Protein AF-S3X0M6-F1 (afdb_monomer_lite)

Structure (mmCIF, N/CA/C/O backbone):
data_AF-S3X0M6-F1
#
_entry.id   AF-S3X0M6-F1
#
loop_
_atom_site.group_PDB
_atom_site.id
_atom_site.type_symbol
_atom_site.label_atom_id
_atom_site.label_alt_id
_atom_site.label_comp_id
_atom_site.label_asym_id
_atom_site.label_entity_id
_atom_site.label_seq_id
_atom_site.pdbx_PDB_ins_code
_atom_site.Cartn_x
_atom_site.Cartn_y
_atom_site.Cartn_z
_atom_site.occupancy
_atom_site.B_iso_or_equiv
_atom_site.auth_seq_id
_atom_site.auth_comp_id
_atom_site.auth_asym_id
_atom_site.auth_atom_id
_atom_site.pdbx_PDB_model_num
ATOM 1 N N . MET A 1 1 ? 36.475 5.633 -2.516 1.00 49.81 1 MET A N 1
ATOM 2 C CA . MET A 1 1 ? 37.521 5.138 -3.438 1.00 49.81 1 MET A CA 1
ATOM 3 C C . MET A 1 1 ? 37.397 5.646 -4.881 1.00 49.81 1 MET A C 1
ATOM 5 O O . MET A 1 1 ? 38.219 5.239 -5.683 1.00 49.81 1 MET A O 1
ATOM 9 N N . GLY A 1 2 ? 36.485 6.567 -5.237 1.00 59.19 2 GLY A N 1
ATOM 10 C CA . GLY A 1 2 ? 36.530 7.303 -6.524 1.00 59.19 2 GLY A CA 1
ATOM 11 C C . GLY A 1 2 ? 36.402 6.476 -7.817 1.00 59.19 2 GLY A C 1
ATOM 12 O O . GLY A 1 2 ? 36.331 7.044 -8.898 1.00 59.19 2 GLY A O 1
ATOM 13 N N . THR A 1 3 ? 36.365 5.152 -7.717 1.00 59.56 3 THR A N 1
ATOM 14 C CA . THR A 1 3 ? 36.230 4.195 -8.812 1.00 59.56 3 THR A CA 1
ATOM 15 C C . THR A 1 3 ? 34.751 3.944 -9.061 1.00 59.56 3 THR A C 1
ATOM 17 O O . THR A 1 3 ? 34.016 3.669 -8.114 1.00 59.56 3 THR A O 1
ATOM 20 N N . ASP A 1 4 ? 34.312 4.067 -10.319 1.00 60.03 4 ASP A N 1
ATOM 21 C CA . ASP A 1 4 ? 32.935 3.754 -10.712 1.00 60.03 4 ASP A CA 1
ATOM 22 C C . ASP A 1 4 ? 32.689 2.252 -10.488 1.00 60.03 4 ASP A C 1
ATOM 24 O O . ASP A 1 4 ? 33.302 1.429 -11.181 1.00 60.03 4 ASP A O 1
ATOM 28 N N . PRO A 1 5 ? 31.820 1.872 -9.533 1.00 59.81 5 PRO A N 1
ATOM 29 C CA . PRO A 1 5 ? 31.565 0.474 -9.205 1.00 59.81 5 PRO A CA 1
ATOM 30 C C . PRO A 1 5 ? 31.125 -0.335 -10.428 1.00 59.81 5 PRO A C 1
ATOM 32 O O . PRO A 1 5 ? 31.474 -1.503 -10.554 1.00 59.81 5 PRO A O 1
ATOM 35 N N . ARG A 1 6 ? 30.449 0.286 -11.398 1.00 58.12 6 ARG A N 1
ATOM 36 C CA . ARG A 1 6 ? 29.931 -0.396 -12.595 1.00 58.12 6 ARG A CA 1
ATOM 37 C C . ARG A 1 6 ? 31.018 -0.936 -13.525 1.00 58.12 6 ARG A C 1
ATOM 39 O O . ARG A 1 6 ? 30.718 -1.716 -14.420 1.00 58.12 6 ARG A O 1
ATOM 46 N N . ARG A 1 7 ? 32.266 -0.500 -13.347 1.00 64.44 7 ARG A N 1
ATOM 47 C CA . ARG A 1 7 ? 33.428 -0.924 -14.144 1.00 64.44 7 ARG A CA 1
ATOM 48 C C . ARG A 1 7 ? 34.461 -1.677 -13.309 1.00 64.44 7 ARG A C 1
ATOM 50 O O . ARG A 1 7 ? 35.570 -1.920 -13.779 1.00 64.44 7 ARG A O 1
ATOM 57 N N . ALA A 1 8 ? 34.131 -1.999 -12.061 1.00 65.00 8 ALA A N 1
ATOM 58 C CA . ALA A 1 8 ? 35.085 -2.570 -11.132 1.00 65.00 8 ALA A CA 1
ATOM 59 C C . ALA A 1 8 ? 35.235 -4.095 -11.329 1.00 65.00 8 ALA A C 1
ATOM 61 O O . ALA A 1 8 ? 34.234 -4.791 -11.521 1.00 65.00 8 ALA A O 1
ATOM 62 N N . PRO A 1 9 ? 36.470 -4.631 -11.273 1.00 68.56 9 PRO A N 1
ATOM 63 C CA . PRO A 1 9 ? 36.745 -6.055 -11.480 1.00 68.56 9 PRO A CA 1
ATOM 64 C C . PRO A 1 9 ? 36.211 -6.925 -10.329 1.00 68.56 9 PRO A C 1
ATOM 66 O O . PRO A 1 9 ? 36.020 -6.447 -9.216 1.00 68.56 9 PRO A O 1
ATOM 69 N N . ALA A 1 10 ? 36.032 -8.232 -10.555 1.00 65.50 10 ALA A N 1
ATOM 70 C CA . ALA A 1 10 ? 35.491 -9.167 -9.555 1.00 65.50 10 ALA A CA 1
ATOM 71 C C . ALA A 1 10 ? 36.219 -9.125 -8.192 1.00 65.50 10 ALA A C 1
ATOM 73 O O . ALA A 1 10 ? 35.576 -9.216 -7.150 1.00 65.50 10 ALA A O 1
ATOM 74 N N . SER A 1 11 ? 37.537 -8.897 -8.187 1.00 67.94 11 SER A N 1
ATOM 75 C CA . SER A 1 11 ? 38.354 -8.752 -6.971 1.00 67.94 11 SER A CA 1
ATOM 76 C C . SER A 1 11 ? 37.986 -7.532 -6.115 1.00 67.94 11 SER A C 1
ATOM 78 O O . SER A 1 11 ? 38.097 -7.577 -4.888 1.00 67.94 11 SER A O 1
ATOM 80 N N . PHE A 1 12 ? 37.507 -6.447 -6.733 1.00 69.31 12 PHE A N 1
ATOM 81 C CA . PHE A 1 12 ? 36.948 -5.298 -6.018 1.00 69.31 12 PHE A CA 1
ATOM 82 C C . PHE A 1 12 ? 35.679 -5.709 -5.268 1.00 69.31 12 PHE A C 1
ATOM 84 O O . PHE A 1 12 ? 35.518 -5.382 -4.093 1.00 69.31 12 PHE A O 1
ATOM 91 N N . TRP A 1 13 ? 34.821 -6.500 -5.912 1.00 64.75 13 TRP A N 1
ATOM 92 C CA . TRP A 1 13 ? 33.560 -6.961 -5.340 1.00 64.75 13 TRP A CA 1
ATOM 93 C C . TRP A 1 13 ? 33.737 -7.956 -4.197 1.00 64.75 13 TRP A C 1
ATOM 95 O O . TRP A 1 13 ? 33.033 -7.850 -3.193 1.00 64.75 13 TRP A O 1
ATOM 105 N N . THR A 1 14 ? 34.730 -8.845 -4.274 1.00 64.81 14 THR A N 1
ATOM 106 C CA . THR A 1 14 ? 35.093 -9.735 -3.157 1.00 64.81 14 THR A CA 1
ATOM 107 C C . THR A 1 14 ? 35.527 -8.934 -1.929 1.00 64.81 14 THR A C 1
ATOM 109 O O . THR A 1 14 ? 35.161 -9.262 -0.801 1.00 64.81 14 THR A O 1
ATOM 112 N N . ARG A 1 15 ? 36.260 -7.832 -2.144 1.00 62.12 15 ARG A N 1
ATOM 113 C CA . ARG A 1 15 ? 36.693 -6.933 -1.071 1.00 62.12 15 ARG A CA 1
ATOM 114 C C . ARG A 1 15 ? 35.521 -6.171 -0.459 1.00 62.12 15 ARG A C 1
ATOM 116 O O . ARG A 1 15 ? 35.485 -6.029 0.754 1.00 62.12 15 ARG A O 1
ATOM 123 N N . ILE A 1 16 ? 34.552 -5.724 -1.259 1.00 62.50 16 ILE A N 1
ATOM 124 C CA . ILE A 1 16 ? 33.348 -5.050 -0.746 1.00 62.50 16 ILE A CA 1
ATOM 125 C C . ILE A 1 16 ? 32.426 -6.006 0.007 1.00 62.50 16 ILE A C 1
ATOM 127 O O . ILE A 1 16 ? 31.937 -5.623 1.063 1.00 62.50 16 ILE A O 1
ATOM 131 N N . GLY A 1 17 ? 32.247 -7.247 -0.452 1.00 60.69 17 GLY A N 1
ATOM 132 C CA . GLY A 1 17 ? 31.502 -8.264 0.302 1.00 60.69 17 GLY A CA 1
ATOM 133 C C . GLY A 1 17 ? 32.110 -8.537 1.686 1.00 60.69 17 GLY A C 1
ATOM 134 O O . GLY A 1 17 ? 31.383 -8.635 2.670 1.00 60.69 17 GLY A O 1
ATOM 135 N N . LEU A 1 18 ? 33.446 -8.560 1.779 1.00 54.09 18 LEU A N 1
ATOM 136 C CA . LEU A 1 18 ? 34.181 -8.648 3.049 1.00 54.09 18 LEU A CA 1
ATOM 137 C C . LEU A 1 18 ? 34.083 -7.361 3.892 1.00 54.09 18 LEU A C 1
ATOM 139 O O . LEU A 1 18 ? 33.994 -7.418 5.114 1.00 54.09 18 LEU A O 1
ATOM 143 N N . VAL A 1 19 ? 34.074 -6.189 3.256 1.00 54.19 19 VAL A N 1
ATOM 144 C CA . VAL A 1 19 ? 34.030 -4.877 3.925 1.00 54.19 19 VAL A CA 1
ATOM 145 C C . VAL A 1 19 ? 32.614 -4.491 4.381 1.00 54.19 19 VAL A C 1
ATOM 147 O O . VAL A 1 19 ? 32.469 -3.815 5.393 1.00 54.19 19 VAL A O 1
ATOM 150 N N . GLN A 1 20 ? 31.554 -4.990 3.740 1.00 56.50 20 GLN A N 1
ATOM 151 C CA . GLN A 1 20 ? 30.177 -4.841 4.230 1.00 56.50 20 GLN A CA 1
ATOM 152 C C . GLN A 1 20 ? 29.969 -5.487 5.613 1.00 56.50 20 GLN A C 1
ATOM 154 O O . GLN A 1 20 ? 29.044 -5.108 6.330 1.00 56.50 20 GLN A O 1
ATOM 159 N N . GLN A 1 21 ? 30.832 -6.434 6.001 1.00 51.47 21 GLN A N 1
ATOM 160 C CA . GLN A 1 21 ? 30.864 -7.016 7.346 1.00 51.47 21 GLN A CA 1
ATOM 161 C C . GLN A 1 21 ? 31.731 -6.215 8.336 1.00 51.47 21 GLN A C 1
ATOM 163 O O . GLN A 1 21 ? 31.526 -6.339 9.540 1.00 51.47 21 GLN A O 1
ATOM 168 N N . ASN A 1 22 ? 32.641 -5.352 7.865 1.00 49.09 22 ASN A N 1
ATOM 169 C CA . ASN A 1 22 ? 33.518 -4.516 8.694 1.00 49.09 22 ASN A CA 1
ATOM 170 C C . ASN A 1 22 ? 33.293 -3.018 8.384 1.00 49.09 22 ASN A C 1
ATOM 172 O O . ASN A 1 22 ? 33.942 -2.413 7.529 1.00 49.09 22 ASN A O 1
ATOM 176 N N . TRP A 1 23 ? 32.313 -2.422 9.071 1.00 54.84 23 TRP A N 1
ATOM 177 C CA . TRP A 1 23 ? 31.717 -1.107 8.778 1.00 54.84 23 TRP A CA 1
ATOM 178 C C . TRP A 1 23 ? 32.615 0.122 9.020 1.00 54.84 23 TRP A C 1
ATOM 180 O O . TRP A 1 23 ? 32.205 1.241 8.706 1.00 54.84 23 TRP A O 1
ATOM 190 N N . THR A 1 24 ? 33.810 -0.045 9.583 1.00 59.38 24 THR A N 1
ATOM 191 C CA . THR A 1 24 ? 34.587 1.072 10.149 1.00 59.38 24 THR A CA 1
ATOM 192 C C . THR A 1 24 ? 35.548 1.756 9.170 1.00 59.38 24 THR A C 1
ATOM 194 O O . THR A 1 24 ? 35.859 2.930 9.360 1.00 59.38 24 THR A O 1
ATOM 197 N N . ASP A 1 25 ? 35.959 1.092 8.084 1.00 55.31 25 ASP A N 1
ATOM 198 C CA . ASP A 1 25 ? 37.208 1.478 7.395 1.00 55.31 25 ASP A CA 1
ATOM 199 C C . ASP A 1 25 ? 37.030 2.114 6.000 1.00 55.31 25 ASP A C 1
ATOM 201 O O . ASP A 1 25 ? 37.992 2.246 5.240 1.00 55.31 25 ASP A O 1
ATOM 205 N N . HIS A 1 26 ? 35.813 2.504 5.605 1.00 55.41 26 HIS A N 1
ATOM 206 C CA . HIS A 1 26 ? 35.549 2.997 4.247 1.00 55.41 26 HIS A CA 1
ATOM 207 C C . HIS A 1 26 ? 34.503 4.124 4.187 1.00 55.41 26 HIS A C 1
ATOM 209 O O . HIS A 1 26 ? 33.597 4.189 5.020 1.00 55.41 26 HIS A O 1
ATOM 215 N N . PRO A 1 27 ? 34.592 5.029 3.186 1.00 67.88 27 PRO A N 1
ATOM 216 C CA . PRO A 1 27 ? 33.586 6.065 2.975 1.00 67.88 27 PRO A CA 1
ATOM 217 C C . PRO A 1 27 ? 32.203 5.447 2.759 1.00 67.88 27 PRO A C 1
ATOM 219 O O . PRO A 1 27 ? 32.039 4.589 1.887 1.00 67.88 27 PRO A O 1
ATOM 222 N N . LYS A 1 28 ? 31.209 5.914 3.524 1.00 71.19 28 LYS A N 1
ATOM 223 C CA . LYS A 1 28 ? 29.822 5.454 3.403 1.00 71.19 28 LYS A CA 1
ATOM 224 C C . LYS A 1 28 ? 29.284 5.760 2.008 1.00 71.19 28 LYS A C 1
ATOM 226 O O . LYS A 1 28 ? 29.441 6.869 1.495 1.00 71.19 28 LYS A O 1
ATOM 231 N N . TRP A 1 29 ? 28.651 4.766 1.404 1.00 73.94 29 TRP A N 1
ATOM 232 C CA . TRP A 1 29 ? 28.015 4.898 0.101 1.00 73.94 29 TRP A CA 1
ATOM 233 C C . TRP A 1 29 ? 26.787 5.798 0.168 1.00 73.94 29 TRP A C 1
ATOM 235 O O . TRP A 1 29 ? 26.073 5.817 1.174 1.00 73.94 29 TRP A O 1
ATOM 245 N N . ARG A 1 30 ? 26.503 6.520 -0.921 1.00 84.44 30 ARG A N 1
ATOM 246 C CA . ARG A 1 30 ? 25.184 7.139 -1.083 1.00 84.44 30 ARG A CA 1
ATOM 247 C C . ARG A 1 30 ? 24.176 6.046 -1.429 1.00 84.44 30 ARG A C 1
ATOM 249 O O . ARG A 1 30 ? 24.520 5.054 -2.067 1.00 84.44 30 ARG A O 1
ATOM 256 N N . VAL A 1 31 ? 22.904 6.276 -1.102 1.00 86.38 31 VAL A N 1
ATOM 257 C CA . VAL A 1 31 ? 21.802 5.363 -1.463 1.00 86.38 31 VAL A CA 1
ATOM 258 C C . VAL A 1 31 ? 21.784 5.085 -2.971 1.00 86.38 31 VAL A C 1
ATOM 260 O O . VAL A 1 31 ? 21.642 3.939 -3.381 1.00 86.38 31 VAL A O 1
ATOM 263 N N . LYS A 1 32 ? 22.024 6.109 -3.804 1.00 86.06 32 LYS A N 1
ATOM 264 C CA . LYS A 1 32 ? 22.111 5.964 -5.266 1.00 86.06 32 LYS A CA 1
ATOM 265 C C . LYS A 1 32 ? 23.225 5.002 -5.704 1.00 86.06 32 LYS A C 1
ATOM 267 O O . LYS A 1 32 ? 23.021 4.221 -6.629 1.00 86.06 32 LYS A O 1
ATOM 272 N N . ASP A 1 33 ? 24.378 5.042 -5.035 1.00 83.31 33 ASP A N 1
ATOM 273 C CA . ASP A 1 33 ? 25.526 4.186 -5.357 1.00 83.31 33 ASP A CA 1
ATOM 274 C C . ASP A 1 33 ? 25.229 2.729 -4.983 1.00 83.31 33 ASP A C 1
ATOM 276 O O . ASP A 1 33 ? 25.468 1.817 -5.773 1.00 83.31 33 ASP A O 1
ATOM 280 N N . GLN A 1 34 ? 24.616 2.521 -3.813 1.00 83.94 34 GLN A N 1
ATOM 281 C CA . GLN A 1 34 ? 24.188 1.201 -3.355 1.00 83.94 34 GLN A CA 1
ATOM 282 C C . GLN A 1 34 ? 23.112 0.595 -4.263 1.00 83.94 34 GLN A C 1
ATOM 284 O O . GLN A 1 34 ? 23.216 -0.571 -4.636 1.00 83.94 34 GLN A O 1
ATOM 289 N N . LEU A 1 35 ? 22.105 1.376 -4.659 1.00 87.94 35 LEU A N 1
ATOM 290 C CA . LEU A 1 35 ? 21.074 0.924 -5.597 1.00 87.94 35 LEU A CA 1
ATOM 291 C C . LEU A 1 35 ? 21.665 0.621 -6.978 1.00 87.94 35 LEU A C 1
ATOM 293 O O . LEU A 1 35 ? 21.299 -0.375 -7.595 1.00 87.94 35 LEU A O 1
ATOM 297 N N . GLY A 1 36 ? 22.622 1.429 -7.443 1.00 86.38 36 GLY A N 1
ATOM 298 C CA . GLY A 1 36 ? 23.344 1.168 -8.687 1.00 86.38 36 GLY A CA 1
ATOM 299 C C . GLY A 1 36 ? 24.111 -0.154 -8.658 1.00 86.38 36 GLY A C 1
ATOM 300 O O . GLY A 1 36 ? 24.125 -0.877 -9.654 1.00 86.38 36 GLY A O 1
ATOM 301 N N . TRP A 1 37 ? 24.701 -0.496 -7.512 1.00 83.44 37 TRP A N 1
ATOM 302 C CA . TRP A 1 37 ? 25.335 -1.794 -7.309 1.00 83.44 37 TRP A CA 1
ATOM 303 C C . TRP A 1 37 ? 24.327 -2.950 -7.289 1.00 83.44 37 TRP A C 1
ATOM 305 O O . TRP A 1 37 ? 24.518 -3.919 -8.021 1.00 83.44 37 TRP A O 1
ATOM 315 N N . ILE A 1 38 ? 23.236 -2.841 -6.521 1.00 84.62 38 ILE A N 1
ATOM 316 C CA . ILE A 1 38 ? 22.181 -3.872 -6.479 1.00 84.62 38 ILE A CA 1
ATOM 317 C C . ILE A 1 38 ? 21.653 -4.140 -7.892 1.00 84.62 38 ILE A C 1
ATOM 319 O O . ILE A 1 38 ? 21.592 -5.292 -8.322 1.00 84.62 38 ILE A O 1
ATOM 323 N N . ARG A 1 39 ? 21.381 -3.074 -8.652 1.00 86.56 39 ARG A N 1
ATOM 324 C CA . ARG A 1 39 ? 20.970 -3.169 -10.053 1.00 86.56 39 ARG A CA 1
ATOM 325 C C . ARG A 1 39 ? 22.003 -3.906 -10.907 1.00 86.56 39 ARG A C 1
ATOM 327 O O . ARG A 1 39 ? 21.624 -4.738 -11.719 1.00 86.56 39 ARG A O 1
ATOM 334 N N . SER A 1 40 ? 23.299 -3.634 -10.729 1.00 80.75 40 SER A N 1
ATOM 335 C CA . SER A 1 40 ? 24.355 -4.325 -11.487 1.00 80.75 40 SER A CA 1
ATOM 336 C C . SER A 1 40 ? 24.409 -5.831 -11.220 1.00 80.75 40 SER A C 1
ATOM 338 O O . SER A 1 40 ? 24.717 -6.588 -12.132 1.00 80.75 40 SER A O 1
ATOM 340 N N . ILE A 1 41 ? 24.055 -6.272 -10.008 1.00 82.06 41 ILE A N 1
ATOM 341 C CA . ILE A 1 41 ? 23.919 -7.698 -9.684 1.00 82.06 41 ILE A CA 1
ATOM 342 C C . ILE A 1 41 ? 22.687 -8.277 -10.372 1.00 82.06 41 ILE A C 1
ATOM 344 O O . ILE A 1 41 ? 22.777 -9.322 -11.003 1.00 82.06 41 ILE A O 1
ATOM 348 N N . GLN A 1 42 ? 21.543 -7.601 -10.286 1.00 83.50 42 GLN A N 1
ATOM 349 C CA . GLN A 1 42 ? 20.299 -8.077 -10.897 1.00 83.50 42 GLN A CA 1
ATOM 350 C C . GLN A 1 42 ? 20.412 -8.191 -12.421 1.00 83.50 42 GLN A C 1
ATOM 352 O O . GLN A 1 42 ? 19.919 -9.158 -12.988 1.00 83.50 42 GLN A O 1
ATOM 357 N N . LEU A 1 43 ? 21.146 -7.276 -13.059 1.00 84.88 43 LEU A N 1
ATOM 358 C CA . LEU A 1 43 ? 21.430 -7.317 -14.496 1.00 84.88 43 LEU A CA 1
ATOM 359 C C . LEU A 1 43 ? 22.229 -8.545 -14.949 1.00 84.88 43 LEU A C 1
ATOM 361 O O . LEU A 1 43 ? 22.266 -8.842 -16.134 1.00 84.88 43 LEU A O 1
ATOM 365 N N . THR A 1 44 ? 22.883 -9.265 -14.032 1.00 83.62 44 THR A N 1
ATOM 366 C CA . THR A 1 44 ? 23.507 -10.555 -14.377 1.00 83.62 44 THR A CA 1
ATOM 367 C C . THR A 1 44 ? 22.493 -11.689 -14.521 1.00 83.62 44 THR A C 1
ATOM 369 O O . THR A 1 44 ? 22.829 -12.726 -15.087 1.00 83.62 44 THR A O 1
ATOM 372 N N . ALA A 1 45 ? 21.278 -11.504 -13.999 1.00 86.00 45 ALA A N 1
ATOM 373 C CA . ALA A 1 45 ? 20.218 -12.504 -13.979 1.00 86.00 45 ALA A CA 1
ATOM 374 C C . ALA A 1 45 ? 19.052 -12.166 -14.923 1.00 86.00 45 ALA A C 1
ATOM 376 O O . ALA A 1 45 ? 18.424 -13.087 -15.439 1.00 86.00 45 ALA A O 1
ATOM 377 N N . ASP A 1 46 ? 18.758 -10.881 -15.138 1.00 82.06 46 ASP A N 1
ATOM 378 C CA . ASP A 1 46 ? 17.653 -10.405 -15.977 1.00 82.06 46 ASP A CA 1
ATOM 379 C C . ASP A 1 46 ? 18.053 -9.107 -16.695 1.00 82.06 46 ASP A C 1
ATOM 381 O O . ASP A 1 46 ? 18.696 -8.242 -16.105 1.00 82.06 46 ASP A O 1
ATOM 385 N N . ASP A 1 47 ? 17.650 -8.945 -17.952 1.00 82.06 47 ASP A N 1
ATOM 386 C CA . ASP A 1 47 ? 17.889 -7.720 -18.720 1.00 82.06 47 ASP A CA 1
ATOM 387 C C . ASP A 1 47 ? 16.869 -6.616 -18.379 1.00 82.06 47 ASP A C 1
ATOM 389 O O . ASP A 1 47 ? 17.133 -5.426 -18.588 1.00 82.06 47 ASP A O 1
ATOM 393 N N . ASN A 1 48 ? 15.710 -6.979 -17.818 1.00 83.81 48 ASN A N 1
ATOM 394 C CA . ASN A 1 48 ? 14.623 -6.061 -17.489 1.00 83.81 48 ASN A CA 1
ATOM 395 C C . ASN A 1 48 ? 14.633 -5.668 -16.002 1.00 83.81 48 ASN A C 1
ATOM 397 O O . ASN A 1 48 ? 13.780 -6.074 -15.212 1.00 83.81 48 ASN A O 1
ATOM 401 N N . VAL A 1 49 ? 15.626 -4.864 -15.613 1.00 86.31 49 VAL A N 1
ATOM 402 C CA . VAL A 1 49 ? 15.807 -4.406 -14.224 1.00 86.31 49 VAL A CA 1
ATOM 403 C C . VAL A 1 49 ? 15.557 -2.909 -14.096 1.00 86.31 49 VAL A C 1
ATOM 405 O O . VAL A 1 49 ? 16.210 -2.100 -14.775 1.00 86.31 49 VAL A O 1
ATOM 408 N N . SER A 1 50 ? 14.690 -2.555 -13.141 1.00 88.81 50 SER A N 1
ATOM 409 C CA . SER A 1 50 ? 14.319 -1.177 -12.816 1.00 88.81 50 SER A CA 1
ATOM 410 C C . SER A 1 50 ? 15.533 -0.267 -12.634 1.00 88.81 50 SER A C 1
ATOM 412 O O . SER A 1 50 ? 16.584 -0.663 -12.107 1.00 88.81 50 SER A O 1
ATOM 414 N N . THR A 1 51 ? 15.410 0.974 -13.088 1.00 90.69 51 THR A N 1
ATOM 415 C CA . THR A 1 51 ? 16.472 1.974 -12.939 1.00 90.69 51 THR A CA 1
ATOM 416 C C . THR A 1 51 ? 16.548 2.507 -11.507 1.00 90.69 51 THR A C 1
ATOM 418 O O . THR A 1 51 ? 15.622 2.377 -10.707 1.00 90.69 51 THR A O 1
ATOM 421 N N . VAL A 1 52 ? 17.687 3.108 -11.143 1.00 88.81 52 VAL A N 1
ATOM 422 C CA . VAL A 1 52 ? 17.839 3.698 -9.800 1.00 88.81 52 VAL A CA 1
ATOM 423 C C . VAL A 1 52 ? 16.882 4.877 -9.631 1.00 88.81 52 VAL A C 1
ATOM 425 O O . VAL A 1 52 ? 16.356 5.101 -8.545 1.00 88.81 52 VAL A O 1
ATOM 428 N N . GLU A 1 53 ? 16.652 5.613 -10.711 1.00 90.31 53 GLU A N 1
ATOM 429 C CA . GLU A 1 53 ? 15.701 6.709 -10.803 1.00 90.31 53 GLU A CA 1
ATOM 430 C C . GLU A 1 53 ? 14.263 6.229 -10.539 1.00 90.31 53 GLU A C 1
ATOM 432 O O . GLU A 1 53 ? 13.637 6.751 -9.620 1.00 90.31 53 GLU A O 1
ATOM 437 N N . GLU A 1 54 ? 13.787 5.174 -11.214 1.00 89.88 54 GLU A N 1
ATOM 438 C CA . GLU A 1 54 ? 12.456 4.574 -10.974 1.00 89.88 54 GLU A CA 1
ATO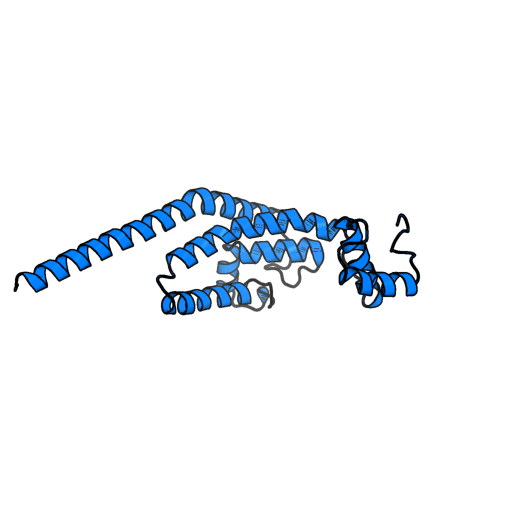M 439 C C . GLU A 1 54 ? 12.259 4.139 -9.513 1.00 89.88 54 GLU A C 1
ATOM 441 O O . GLU A 1 54 ? 11.218 4.385 -8.896 1.00 89.88 54 GLU A O 1
ATOM 446 N N . VAL A 1 55 ? 13.283 3.521 -8.917 1.00 91.06 55 VAL A N 1
ATOM 447 C CA . VAL A 1 55 ? 13.232 3.091 -7.511 1.00 91.06 55 VAL A CA 1
ATOM 448 C C . VAL A 1 55 ? 13.165 4.296 -6.568 1.00 91.06 55 VAL A C 1
ATOM 450 O O . VAL A 1 55 ? 12.436 4.267 -5.574 1.00 91.06 55 VAL A O 1
ATOM 453 N N . LEU A 1 56 ? 13.897 5.372 -6.862 1.00 91.19 56 LEU A N 1
ATOM 454 C CA . LEU A 1 56 ? 13.852 6.599 -6.063 1.00 91.19 56 LEU A CA 1
ATOM 455 C C . LEU A 1 56 ? 12.519 7.343 -6.218 1.00 91.19 56 LEU A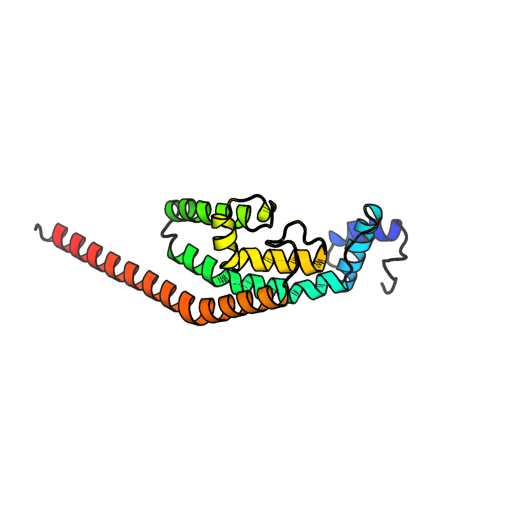 C 1
ATOM 457 O O . LEU A 1 56 ? 12.020 7.892 -5.235 1.00 91.19 56 LEU A O 1
ATOM 461 N N . GLU A 1 57 ? 11.904 7.315 -7.399 1.00 90.75 57 GLU A N 1
ATOM 462 C CA . GLU A 1 57 ? 10.561 7.861 -7.637 1.00 90.75 57 GLU A CA 1
ATOM 463 C C . GLU A 1 57 ? 9.479 7.131 -6.832 1.00 90.75 57 GLU A C 1
ATOM 465 O O . GLU A 1 57 ? 8.474 7.732 -6.450 1.00 90.75 57 GLU A O 1
ATOM 470 N N . CYS A 1 58 ? 9.705 5.865 -6.472 1.00 92.69 58 CYS A N 1
ATOM 471 C CA . CYS A 1 58 ? 8.794 5.121 -5.607 1.00 92.69 58 CYS A CA 1
ATOM 472 C C . CYS A 1 58 ? 8.821 5.581 -4.143 1.00 92.69 58 CYS A C 1
ATOM 474 O O . CYS A 1 58 ? 7.854 5.344 -3.420 1.00 92.69 58 CYS A O 1
ATOM 476 N N . VAL A 1 59 ? 9.880 6.253 -3.678 1.00 94.31 59 VAL A N 1
ATOM 477 C CA . VAL A 1 59 ? 10.006 6.710 -2.280 1.00 94.31 59 VAL A CA 1
ATOM 478 C C . VAL A 1 59 ? 8.822 7.578 -1.830 1.00 94.31 59 VAL A C 1
ATOM 480 O O . VAL A 1 59 ? 8.202 7.241 -0.816 1.00 94.31 59 VAL A O 1
ATOM 483 N N . PRO A 1 60 ? 8.439 8.661 -2.536 1.00 95.25 60 PRO A N 1
ATOM 484 C CA . PRO A 1 60 ? 7.262 9.442 -2.160 1.00 95.25 60 PRO A CA 1
ATOM 485 C C . PRO A 1 60 ? 5.969 8.617 -2.194 1.00 95.25 60 PRO A C 1
ATOM 487 O O . PRO A 1 60 ? 5.110 8.819 -1.335 1.00 95.25 60 PRO A O 1
ATOM 490 N N . PHE A 1 61 ? 5.833 7.663 -3.121 1.00 95.38 61 PHE A N 1
ATOM 491 C CA . PHE A 1 61 ? 4.669 6.773 -3.163 1.00 95.38 61 PHE A CA 1
ATOM 492 C C . PHE A 1 61 ? 4.621 5.866 -1.936 1.00 95.38 61 PHE A C 1
ATOM 494 O O . PHE A 1 61 ? 3.568 5.737 -1.327 1.00 95.38 61 PHE A O 1
ATOM 501 N N . ILE A 1 62 ? 5.756 5.313 -1.506 1.00 94.44 62 ILE A N 1
ATOM 502 C CA . ILE A 1 62 ? 5.858 4.487 -0.295 1.00 94.44 62 ILE A CA 1
ATOM 503 C C . ILE A 1 62 ? 5.480 5.299 0.947 1.00 94.44 62 ILE A C 1
ATOM 505 O O . ILE A 1 62 ? 4.721 4.815 1.791 1.00 94.44 62 ILE A O 1
ATOM 509 N N . ILE A 1 63 ? 5.966 6.538 1.055 1.00 96.94 63 ILE A N 1
ATOM 510 C CA . ILE A 1 63 ? 5.626 7.432 2.171 1.00 96.94 63 ILE A CA 1
ATOM 511 C C . ILE A 1 63 ? 4.120 7.716 2.175 1.00 96.94 63 ILE A C 1
ATOM 513 O O . ILE A 1 63 ? 3.464 7.534 3.201 1.00 96.94 63 ILE A O 1
ATOM 517 N N . LEU A 1 64 ? 3.555 8.107 1.030 1.00 97.56 64 LEU A N 1
ATOM 518 C CA . LEU A 1 64 ? 2.128 8.394 0.900 1.00 97.56 64 LEU A CA 1
ATOM 519 C C . LEU A 1 64 ? 1.267 7.159 1.197 1.00 97.56 64 LEU A C 1
ATOM 521 O O . LEU A 1 64 ? 0.295 7.259 1.940 1.00 97.56 64 LEU A O 1
ATOM 525 N N . SER A 1 65 ? 1.637 5.991 0.677 1.00 95.81 65 SER A N 1
ATOM 526 C CA . SER A 1 65 ? 0.962 4.722 0.952 1.00 95.81 65 SER A CA 1
ATOM 527 C C . SER A 1 65 ? 1.004 4.357 2.433 1.00 95.81 65 SER A C 1
ATOM 529 O O . SER A 1 65 ? -0.007 3.930 2.991 1.00 95.81 65 SER A O 1
ATOM 531 N N . SER A 1 66 ? 2.141 4.579 3.096 1.00 95.50 66 SER A N 1
ATOM 532 C CA . SER A 1 66 ? 2.295 4.337 4.535 1.00 95.50 66 SER A CA 1
ATOM 533 C C . SER A 1 66 ? 1.391 5.261 5.354 1.00 95.50 66 SER A C 1
ATOM 535 O O . SER A 1 66 ? 0.680 4.807 6.252 1.00 95.50 66 SER A O 1
ATOM 537 N N . LEU A 1 67 ? 1.356 6.552 5.008 1.00 97.38 67 LEU A N 1
ATOM 538 C CA . LEU A 1 67 ? 0.479 7.539 5.643 1.00 97.38 67 LEU A CA 1
ATOM 539 C C . LEU A 1 67 ? -1.005 7.234 5.405 1.00 97.38 67 LEU A C 1
ATOM 541 O O . LEU A 1 67 ? -1.811 7.353 6.327 1.00 97.38 67 LEU A O 1
ATOM 545 N N . ALA A 1 68 ? -1.364 6.797 4.200 1.00 97.00 68 ALA A N 1
ATOM 546 C CA . ALA A 1 68 ? -2.729 6.431 3.844 1.00 97.00 68 ALA A CA 1
ATOM 547 C C . ALA A 1 68 ? -3.191 5.136 4.531 1.00 97.00 68 ALA A C 1
ATOM 549 O O . ALA A 1 68 ? -4.378 4.993 4.821 1.00 97.00 68 ALA A O 1
ATOM 550 N N . ALA A 1 69 ? -2.275 4.203 4.814 1.00 94.81 69 ALA A N 1
ATOM 551 C CA . ALA A 1 69 ? -2.557 2.960 5.532 1.00 94.81 69 ALA A CA 1
ATOM 552 C C . ALA A 1 69 ? -2.595 3.133 7.063 1.00 94.81 69 ALA A C 1
ATOM 554 O O . ALA A 1 69 ? -3.273 2.365 7.750 1.00 94.81 69 ALA A O 1
ATOM 555 N N . ALA A 1 70 ? -1.927 4.153 7.614 1.00 95.06 70 ALA A N 1
ATOM 556 C CA . ALA A 1 70 ? -1.876 4.413 9.056 1.00 95.06 70 ALA A CA 1
ATOM 557 C C . ALA A 1 70 ? -3.254 4.455 9.762 1.00 95.06 70 ALA A C 1
ATOM 559 O O . ALA A 1 70 ? -3.380 3.860 10.834 1.00 95.06 70 ALA A O 1
ATOM 560 N N . PRO A 1 71 ? -4.320 5.059 9.197 1.00 94.62 71 PRO A N 1
ATOM 561 C CA . PRO A 1 71 ? -5.655 5.050 9.798 1.00 94.62 71 PRO A CA 1
ATOM 562 C C . PRO A 1 71 ? -6.228 3.641 10.001 1.00 94.62 71 PRO A C 1
ATOM 564 O O . PRO A 1 71 ? -6.878 3.391 11.016 1.00 94.62 71 PRO A O 1
ATOM 567 N N . LEU A 1 72 ? -5.961 2.708 9.078 1.00 93.31 72 LEU A N 1
ATOM 568 C CA . LEU A 1 72 ? -6.363 1.305 9.225 1.00 93.31 72 LEU A CA 1
ATOM 569 C C . LEU A 1 72 ? -5.602 0.633 10.373 1.00 93.31 72 LEU A C 1
ATOM 571 O O . LEU A 1 72 ? -6.210 -0.058 11.189 1.00 93.31 72 LEU A O 1
ATOM 575 N N . GLY A 1 73 ? -4.294 0.888 10.479 1.00 92.06 73 GLY A N 1
ATOM 576 C CA . GLY A 1 73 ? -3.469 0.399 11.586 1.00 92.06 73 GLY A CA 1
ATOM 577 C C . GLY A 1 73 ? -3.930 0.932 12.946 1.00 92.06 73 GLY A C 1
ATOM 578 O O . GLY A 1 73 ? -4.043 0.170 13.903 1.00 92.06 73 GLY A O 1
ATOM 579 N N . ILE A 1 74 ? -4.287 2.217 13.027 1.00 93.19 74 ILE A N 1
ATOM 580 C CA . ILE A 1 74 ? -4.833 2.836 14.246 1.00 93.19 74 ILE A CA 1
ATOM 581 C C . ILE A 1 74 ? -6.182 2.213 14.618 1.00 93.19 74 ILE A C 1
ATOM 583 O O . ILE A 1 74 ? -6.425 1.932 15.794 1.00 93.19 74 ILE A O 1
ATOM 587 N N . ALA A 1 75 ? -7.059 1.978 13.638 1.00 92.25 75 ALA A N 1
ATOM 588 C CA . ALA A 1 75 ? -8.342 1.321 13.869 1.00 92.25 75 ALA A CA 1
ATOM 589 C C . ALA A 1 75 ? -8.160 -0.102 14.413 1.00 92.25 75 ALA A C 1
ATOM 591 O O . ALA A 1 75 ? -8.789 -0.456 15.412 1.00 92.25 75 ALA A O 1
ATOM 592 N N . ALA A 1 76 ? -7.254 -0.878 13.814 1.00 91.81 76 ALA A N 1
ATOM 593 C CA . ALA A 1 76 ? -6.896 -2.207 14.293 1.00 91.81 76 ALA A CA 1
ATOM 594 C C . ALA A 1 76 ? -6.322 -2.170 15.719 1.00 91.81 76 ALA A C 1
ATOM 596 O O . ALA A 1 76 ? -6.775 -2.915 16.587 1.00 91.81 76 ALA A O 1
ATOM 597 N N . ALA A 1 77 ? -5.394 -1.253 16.001 1.00 89.12 77 ALA A N 1
ATOM 598 C CA . ALA A 1 77 ? -4.813 -1.092 17.333 1.00 89.12 77 ALA A CA 1
ATOM 599 C C . ALA A 1 77 ? -5.867 -0.717 18.391 1.00 89.12 77 ALA A C 1
ATOM 601 O O . ALA A 1 77 ? -5.834 -1.226 19.507 1.00 89.12 77 ALA A O 1
ATOM 602 N N . CYS A 1 78 ? -6.848 0.124 18.046 1.00 90.31 78 CYS A N 1
ATOM 603 C CA . CYS A 1 78 ? -7.951 0.465 18.951 1.00 90.31 78 CYS A CA 1
ATOM 604 C C . CYS A 1 78 ? -8.906 -0.715 19.215 1.00 90.31 78 CYS A C 1
ATOM 606 O O . CYS A 1 78 ? -9.584 -0.728 20.249 1.00 90.31 78 CYS A O 1
ATOM 608 N N . ALA A 1 79 ? -8.988 -1.675 18.288 1.00 87.56 79 ALA A N 1
ATOM 609 C CA . ALA A 1 79 ? -9.800 -2.883 18.421 1.00 87.56 79 ALA A CA 1
ATOM 610 C C . ALA A 1 79 ? -9.094 -3.987 19.234 1.00 87.56 79 ALA A C 1
ATOM 612 O O . ALA A 1 79 ? -9.756 -4.707 19.983 1.00 87.56 79 ALA A O 1
ATOM 613 N N . ALA A 1 80 ? -7.766 -4.087 19.139 1.00 88.75 80 ALA A N 1
ATOM 614 C CA . ALA A 1 80 ? -6.954 -5.078 19.842 1.00 88.75 80 ALA A CA 1
ATOM 615 C C . ALA A 1 80 ? -6.764 -4.728 21.338 1.00 88.75 80 ALA A C 1
ATOM 617 O O . ALA A 1 80 ? -5.785 -4.109 21.747 1.00 88.75 80 ALA A O 1
ATOM 618 N N . ARG A 1 81 ? -7.707 -5.148 22.186 1.00 82.69 81 ARG A N 1
ATOM 619 C CA . ARG A 1 81 ? -7.692 -5.018 23.656 1.00 82.69 81 ARG A CA 1
ATOM 620 C C . ARG A 1 81 ? -7.143 -6.268 24.366 1.00 82.69 81 ARG A C 1
ATOM 622 O O . ARG A 1 81 ? -7.869 -6.960 25.078 1.00 82.69 81 ARG A O 1
ATOM 629 N N . GLY A 1 82 ? -5.857 -6.560 24.168 1.00 83.12 82 GLY A N 1
ATOM 630 C CA . GLY A 1 82 ? -5.147 -7.691 24.790 1.00 83.12 82 GLY A CA 1
ATOM 631 C C . GLY A 1 82 ? -4.752 -8.801 23.809 1.00 83.12 82 GLY A C 1
ATOM 632 O O . GLY A 1 82 ? -5.155 -8.791 22.646 1.00 83.12 82 GLY A O 1
ATOM 633 N N . MET A 1 83 ? -3.962 -9.773 24.276 1.00 84.25 83 MET A N 1
ATOM 634 C CA . MET A 1 83 ? -3.251 -10.730 23.411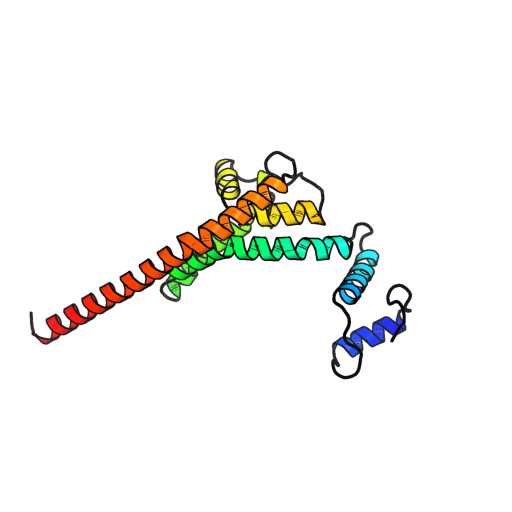 1.00 84.25 83 MET A CA 1
ATOM 635 C C . MET A 1 83 ? -4.174 -11.545 22.489 1.00 84.25 83 MET A C 1
ATOM 637 O O . MET A 1 83 ? -3.937 -11.602 21.287 1.00 84.25 83 MET A O 1
ATOM 641 N N . TYR A 1 84 ? -5.280 -12.097 22.999 1.00 89.56 84 TYR A N 1
ATOM 642 C CA . TYR A 1 84 ? -6.219 -12.866 22.167 1.00 89.56 84 TYR A CA 1
ATOM 643 C C . TYR A 1 84 ? -6.971 -12.001 21.151 1.00 89.56 84 TYR A C 1
ATOM 645 O O . TYR A 1 84 ? -7.153 -12.396 20.003 1.00 89.56 84 TYR A O 1
ATOM 653 N N . SER A 1 85 ? -7.370 -10.789 21.540 1.00 88.25 85 SER A N 1
ATOM 654 C CA . SER A 1 85 ? -8.021 -9.861 20.610 1.00 88.25 85 SER A CA 1
ATOM 655 C C . SER A 1 85 ? -7.069 -9.376 19.512 1.00 88.25 85 SER A C 1
ATOM 657 O O . SER A 1 85 ? -7.508 -9.149 18.387 1.00 88.25 85 SER A O 1
ATOM 659 N N . LEU A 1 86 ? -5.767 -9.270 19.807 1.00 89.56 86 LEU A N 1
ATOM 660 C CA . LEU A 1 86 ? -4.740 -8.989 18.809 1.00 89.56 86 LEU A CA 1
ATOM 661 C C . LEU A 1 86 ? -4.672 -10.128 17.789 1.00 89.56 86 LEU A C 1
ATOM 663 O O . LEU A 1 86 ? -4.730 -9.855 16.595 1.00 89.56 86 LEU A O 1
ATOM 667 N N . MET A 1 87 ? -4.646 -11.390 18.238 1.00 90.56 87 MET A N 1
ATOM 668 C CA . MET A 1 87 ? -4.663 -12.551 17.334 1.00 90.56 87 MET A CA 1
ATOM 669 C C . MET A 1 87 ? -5.890 -12.543 16.415 1.00 90.56 87 MET A C 1
ATOM 671 O O . MET A 1 87 ? -5.755 -12.730 15.209 1.00 90.56 87 MET A O 1
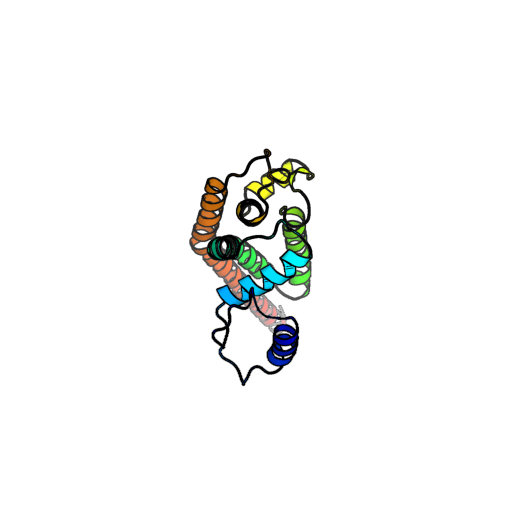ATOM 675 N N . VAL A 1 88 ? -7.075 -12.252 16.959 1.00 92.50 88 VAL A N 1
ATOM 676 C CA . VAL A 1 88 ? -8.306 -12.141 16.159 1.00 92.50 88 VAL A CA 1
ATOM 677 C C . VAL A 1 88 ? -8.244 -10.961 15.187 1.00 92.50 88 VAL A C 1
ATOM 679 O O . VAL A 1 88 ? -8.673 -11.097 14.048 1.00 92.50 88 VAL A O 1
ATOM 682 N N . THR A 1 89 ? -7.680 -9.821 15.597 1.00 91.81 89 THR A N 1
ATOM 683 C CA . THR A 1 89 ? -7.535 -8.622 14.749 1.00 91.81 89 THR A CA 1
ATOM 684 C C . THR A 1 89 ? -6.522 -8.829 13.620 1.00 91.81 89 THR A C 1
ATOM 686 O O . THR A 1 89 ? -6.648 -8.217 12.560 1.00 91.81 89 THR A O 1
ATOM 689 N N . LEU A 1 90 ? -5.542 -9.718 13.796 1.00 91.75 90 LEU A N 1
ATOM 690 C CA . LEU A 1 90 ? -4.582 -10.052 12.745 1.00 91.75 90 LEU A CA 1
ATOM 691 C C . LEU A 1 90 ? -5.227 -10.813 11.583 1.00 91.75 90 LEU A C 1
ATOM 693 O O . LEU A 1 90 ? -4.838 -10.586 10.444 1.00 91.75 90 LEU A O 1
ATOM 697 N N . LEU A 1 91 ? -6.237 -11.654 11.823 1.00 93.12 91 LEU A N 1
ATOM 698 C CA . LEU A 1 91 ? -6.912 -12.408 10.756 1.00 93.12 91 LEU A CA 1
ATOM 699 C C . LEU A 1 91 ? -7.477 -11.514 9.629 1.00 93.12 91 LEU A C 1
ATOM 701 O O . LEU A 1 91 ? -7.127 -11.746 8.470 1.00 93.12 91 LEU A O 1
ATOM 705 N N . PRO A 1 92 ? -8.288 -10.470 9.902 1.00 92.06 92 PRO A N 1
ATOM 706 C CA . PRO A 1 92 ? -8.771 -9.579 8.852 1.00 92.06 92 PRO A CA 1
ATOM 707 C C . PRO A 1 92 ? -7.656 -8.730 8.229 1.00 92.06 92 PRO A C 1
ATOM 709 O O . PRO A 1 92 ? -7.755 -8.399 7.051 1.00 92.06 92 PRO A O 1
ATOM 712 N N . ILE A 1 93 ? -6.584 -8.402 8.963 1.00 91.75 93 ILE A N 1
ATOM 713 C CA . ILE A 1 93 ? -5.413 -7.714 8.388 1.00 91.75 93 ILE A CA 1
ATOM 714 C C . ILE A 1 93 ? -4.717 -8.620 7.372 1.00 91.75 93 ILE A C 1
ATOM 716 O O . ILE A 1 93 ? -4.419 -8.182 6.263 1.00 91.75 93 ILE A O 1
ATOM 720 N N . MET A 1 94 ? -4.499 -9.887 7.722 1.00 91.25 94 MET A N 1
ATOM 721 C CA . MET A 1 94 ? -3.894 -10.870 6.827 1.00 91.25 94 MET A CA 1
ATOM 722 C C . MET A 1 94 ? -4.755 -11.089 5.587 1.00 91.25 94 MET A C 1
ATOM 724 O O . MET A 1 94 ? -4.223 -11.084 4.479 1.00 91.25 94 MET A O 1
ATOM 728 N N . ALA A 1 95 ? -6.077 -11.202 5.753 1.00 91.94 95 ALA A N 1
ATOM 729 C CA . ALA A 1 95 ? -7.005 -11.285 4.629 1.00 91.94 95 ALA A CA 1
ATOM 730 C C . ALA A 1 95 ? -6.887 -10.050 3.724 1.00 91.94 95 ALA A C 1
ATOM 732 O O . ALA A 1 95 ? -6.661 -10.195 2.527 1.00 91.94 95 ALA A O 1
ATOM 733 N N . LEU A 1 96 ? -6.939 -8.846 4.305 1.00 91.88 96 LEU A N 1
ATOM 734 C CA . LEU A 1 96 ? -6.823 -7.581 3.580 1.00 91.88 96 LEU A CA 1
ATOM 735 C C . LEU A 1 96 ? -5.518 -7.477 2.777 1.00 91.88 96 LEU A C 1
ATOM 737 O O . LEU A 1 96 ? -5.530 -6.989 1.647 1.00 91.88 96 LEU A O 1
ATOM 741 N N . VAL A 1 97 ? -4.397 -7.899 3.363 1.00 89.56 97 VAL A N 1
ATOM 742 C CA . VAL A 1 97 ? -3.078 -7.879 2.719 1.00 89.56 97 VAL A CA 1
ATOM 743 C C . VAL A 1 97 ? -3.009 -8.916 1.600 1.00 89.56 97 VAL A C 1
ATOM 745 O O . VAL A 1 97 ? -2.602 -8.574 0.488 1.00 89.56 97 VAL A O 1
ATOM 748 N N . ALA A 1 98 ? -3.460 -10.145 1.848 1.00 90.31 98 ALA A N 1
ATOM 749 C CA . ALA A 1 98 ? -3.457 -11.217 0.856 1.00 90.31 98 ALA A CA 1
ATOM 750 C C . ALA A 1 98 ? -4.303 -10.862 -0.379 1.00 90.31 98 ALA A C 1
ATOM 752 O O . ALA A 1 98 ? -3.873 -11.098 -1.507 1.00 90.31 98 ALA A O 1
ATOM 753 N N . THR A 1 99 ? -5.466 -10.235 -0.186 1.00 91.25 99 THR A N 1
ATOM 754 C CA . THR A 1 99 ? -6.392 -9.888 -1.277 1.00 91.25 99 THR A CA 1
ATOM 755 C C . THR A 1 99 ? -6.133 -8.516 -1.910 1.00 91.25 99 THR A C 1
ATOM 757 O O . THR A 1 99 ? -6.780 -8.164 -2.892 1.00 91.25 99 THR A O 1
ATOM 760 N N . SER A 1 100 ? -5.163 -7.743 -1.404 1.00 87.06 100 SER A N 1
ATOM 761 C CA . SER A 1 100 ? -4.871 -6.365 -1.849 1.00 87.06 100 SER A CA 1
ATOM 762 C C . SER A 1 100 ? -4.380 -6.217 -3.295 1.00 87.06 100 SER A C 1
ATOM 764 O O . SER A 1 100 ? -4.274 -5.094 -3.790 1.00 87.06 100 SER A O 1
ATOM 766 N N . GLY A 1 101 ? -4.048 -7.318 -3.972 1.00 87.50 101 GLY A N 1
ATOM 767 C CA . GLY A 1 101 ? -3.369 -7.292 -5.267 1.00 87.50 101 GLY A CA 1
ATOM 768 C C . GLY A 1 101 ? -1.845 -7.415 -5.173 1.00 87.50 101 GLY A C 1
ATOM 769 O O . GLY A 1 101 ? -1.182 -7.404 -6.203 1.00 87.50 101 GLY A O 1
ATOM 770 N N . ALA A 1 102 ? -1.272 -7.474 -3.962 1.00 85.50 102 ALA A N 1
ATOM 771 C CA . ALA A 1 102 ? 0.178 -7.580 -3.760 1.00 85.50 102 ALA A CA 1
ATOM 772 C C . ALA A 1 102 ? 0.726 -8.994 -4.026 1.00 85.50 102 ALA A C 1
ATOM 774 O O . ALA A 1 102 ? 1.804 -9.130 -4.591 1.00 85.50 102 ALA A O 1
ATOM 775 N N . PHE A 1 103 ? -0.018 -10.030 -3.626 1.00 85.06 103 PHE A N 1
ATOM 776 C CA . PHE A 1 103 ? 0.393 -11.435 -3.762 1.00 85.06 103 PHE A CA 1
ATOM 777 C C . PHE A 1 103 ? -0.363 -12.168 -4.869 1.00 85.06 103 PHE A C 1
ATOM 779 O O . PHE A 1 103 ? 0.198 -13.022 -5.547 1.00 85.06 103 PHE A O 1
ATOM 786 N N . PHE A 1 104 ? -1.638 -11.824 -5.049 1.00 87.00 104 PHE A N 1
ATOM 787 C CA . PHE A 1 104 ? -2.527 -12.448 -6.019 1.00 87.00 104 PHE A CA 1
ATOM 788 C C . PHE A 1 104 ? -3.180 -11.380 -6.891 1.00 87.00 104 PHE A C 1
ATOM 790 O O . PHE A 1 104 ? -3.491 -10.302 -6.377 1.00 87.00 104 PHE A O 1
ATOM 797 N N . PRO A 1 105 ? -3.450 -11.668 -8.173 1.00 90.25 105 PRO A N 1
ATOM 798 C CA . PRO A 1 105 ? -4.151 -10.739 -9.045 1.00 90.25 105 PRO A CA 1
ATOM 799 C C . PRO A 1 105 ? -5.552 -10.461 -8.491 1.00 90.25 105 PRO A C 1
ATOM 801 O O . PRO A 1 105 ? -6.398 -11.352 -8.412 1.00 90.25 105 PRO A O 1
ATOM 804 N N . VAL A 1 106 ? -5.819 -9.204 -8.125 1.00 91.19 106 VAL A N 1
ATOM 805 C CA . VAL A 1 106 ? -7.105 -8.798 -7.526 1.00 91.19 106 VAL A CA 1
ATOM 806 C C . VAL A 1 106 ? -8.281 -9.049 -8.479 1.00 91.19 106 VAL A C 1
ATOM 808 O O . VAL A 1 106 ? -9.400 -9.307 -8.042 1.00 91.19 106 VAL A O 1
ATOM 811 N N . VAL A 1 107 ? -8.019 -9.038 -9.790 1.00 93.56 107 VAL A N 1
ATOM 812 C CA . VAL A 1 107 ? -8.996 -9.331 -10.847 1.00 93.56 107 VAL A CA 1
ATOM 813 C C . VAL A 1 107 ? -9.517 -10.770 -10.818 1.00 93.56 107 VAL A C 1
ATOM 815 O O . VAL A 1 107 ? -10.620 -11.011 -11.303 1.00 93.56 107 VAL A O 1
ATOM 818 N N . ALA A 1 108 ? -8.779 -11.706 -10.211 1.00 93.56 108 ALA A N 1
ATOM 819 C CA . ALA A 1 108 ? -9.216 -13.091 -10.034 1.00 93.56 108 ALA A CA 1
ATOM 820 C C . ALA A 1 108 ? -10.213 -13.263 -8.872 1.00 93.56 108 ALA A C 1
ATOM 822 O O . ALA A 1 108 ? -10.839 -14.314 -8.739 1.00 93.56 108 ALA A O 1
ATOM 823 N N . LEU A 1 109 ? -10.374 -12.246 -8.020 1.00 93.62 109 LEU A N 1
ATOM 824 C CA . LEU A 1 109 ? -11.289 -12.289 -6.882 1.00 93.62 109 LEU A CA 1
ATOM 825 C C . LEU A 1 109 ? -12.724 -11.934 -7.304 1.00 93.62 109 LEU A C 1
ATOM 827 O O . LEU A 1 109 ? -12.916 -11.186 -8.269 1.00 93.62 109 LEU A O 1
ATOM 831 N N . PRO A 1 110 ? -13.752 -12.387 -6.558 1.00 95.56 110 PRO A N 1
ATOM 832 C CA . PRO A 1 110 ? -15.134 -11.990 -6.804 1.00 95.56 110 PRO A CA 1
ATOM 833 C C . PRO A 1 110 ? -15.303 -10.468 -6.862 1.00 95.56 110 PRO A C 1
ATOM 835 O O . PRO A 1 110 ? -14.693 -9.726 -6.091 1.00 95.56 110 PRO A O 1
ATOM 838 N N . ARG A 1 111 ? -16.191 -9.985 -7.737 1.00 94.81 111 ARG A N 1
ATOM 839 C CA . ARG A 1 111 ? -16.344 -8.545 -8.012 1.00 94.81 111 ARG A CA 1
ATOM 840 C C . ARG A 1 111 ? -16.613 -7.700 -6.765 1.00 94.81 111 ARG A C 1
ATOM 842 O O . ARG A 1 111 ? -16.106 -6.590 -6.664 1.00 94.81 111 ARG A O 1
ATOM 849 N N . TRP A 1 112 ? -17.378 -8.217 -5.809 1.00 95.25 112 TRP A N 1
ATOM 850 C CA . TRP A 1 112 ? -17.662 -7.513 -4.558 1.00 95.25 112 TRP A CA 1
ATOM 851 C C . TRP A 1 112 ? -16.400 -7.301 -3.702 1.00 95.25 112 TRP A C 1
ATOM 853 O O . TRP A 1 112 ? -16.262 -6.248 -3.087 1.00 95.25 112 TRP A O 1
ATOM 863 N N . VAL A 1 113 ? -15.438 -8.234 -3.732 1.00 94.75 113 VAL A N 1
ATOM 864 C CA . VAL A 1 113 ? -14.130 -8.092 -3.066 1.00 94.75 113 VAL A CA 1
ATOM 865 C C . VAL A 1 113 ? -13.317 -6.990 -3.741 1.00 94.75 113 VAL A C 1
ATOM 867 O O . VAL A 1 113 ? -12.763 -6.123 -3.069 1.00 94.75 113 VAL A O 1
ATOM 870 N N . GLN A 1 114 ? -13.309 -6.963 -5.076 1.00 95.06 114 GLN A N 1
ATOM 871 C CA . GLN A 1 114 ? -12.640 -5.907 -5.843 1.00 95.06 114 GLN A CA 1
ATOM 872 C C . GLN A 1 114 ? -13.185 -4.514 -5.486 1.00 95.06 114 GLN A C 1
ATOM 874 O O . GLN A 1 114 ? -12.415 -3.573 -5.313 1.00 95.06 114 GLN A O 1
ATOM 879 N N . LEU A 1 115 ? -14.509 -4.383 -5.334 1.00 94.56 115 LEU A N 1
ATOM 880 C CA . LEU A 1 115 ? -15.151 -3.120 -4.953 1.00 94.56 115 LEU A CA 1
ATOM 881 C C . LEU A 1 115 ? -14.734 -2.648 -3.554 1.00 94.56 115 LEU A C 1
ATOM 883 O O . LEU A 1 115 ? -14.509 -1.454 -3.366 1.00 94.56 115 LEU A O 1
ATOM 887 N N . ILE A 1 116 ? -14.573 -3.567 -2.597 1.00 94.44 116 ILE A N 1
ATOM 888 C CA . ILE A 1 116 ? -14.030 -3.242 -1.269 1.00 94.44 116 ILE A CA 1
ATOM 889 C C . ILE A 1 116 ? -12.609 -2.690 -1.413 1.00 94.44 116 ILE A C 1
ATOM 891 O O . ILE A 1 116 ? -12.295 -1.636 -0.864 1.00 94.44 116 ILE A O 1
ATOM 895 N N . HIS A 1 117 ? -11.760 -3.356 -2.195 1.00 94.75 117 HIS A N 1
ATOM 896 C CA . HIS A 1 117 ? -10.380 -2.926 -2.409 1.00 94.75 117 HIS A CA 1
ATOM 897 C C . HIS A 1 117 ? -10.263 -1.564 -3.096 1.00 94.75 117 HIS A C 1
ATOM 899 O O . HIS A 1 117 ? -9.399 -0.782 -2.712 1.00 94.75 117 HIS A O 1
ATOM 905 N N . LEU A 1 118 ? -11.164 -1.221 -4.018 1.00 95.38 118 LEU A N 1
ATOM 906 C CA . LEU A 1 118 ? -11.193 0.104 -4.649 1.00 95.38 118 LEU A CA 1
ATOM 907 C C . LEU A 1 118 ? -11.430 1.252 -3.656 1.00 95.38 118 LEU A C 1
ATOM 909 O O . LEU A 1 118 ? -11.021 2.382 -3.928 1.00 95.38 118 LEU A O 1
ATOM 913 N N . ALA A 1 119 ? -12.052 0.985 -2.506 1.00 94.94 119 ALA A N 1
ATOM 914 C CA . ALA A 1 119 ? -12.234 1.977 -1.448 1.00 94.94 119 ALA A CA 1
ATOM 915 C C . ALA A 1 119 ? -11.027 2.077 -0.496 1.00 94.94 119 ALA A C 1
ATOM 917 O O . ALA A 1 119 ? -10.916 3.052 0.251 1.00 94.94 119 ALA A O 1
ATOM 918 N N . LEU A 1 120 ? -10.138 1.081 -0.493 1.00 95.19 120 LEU A N 1
ATOM 919 C CA . LEU A 1 120 ? -9.070 0.936 0.493 1.00 95.19 120 LEU A CA 1
ATOM 920 C C . LEU A 1 120 ? -7.712 1.411 -0.046 1.00 95.19 120 LEU A C 1
ATOM 922 O O . LEU A 1 120 ? -7.389 1.193 -1.213 1.00 95.19 120 LEU A O 1
ATOM 926 N N . PRO A 1 121 ? -6.856 1.995 0.812 1.00 95.69 121 PRO A N 1
ATOM 927 C CA . PRO A 1 121 ? -5.543 2.493 0.411 1.00 95.69 121 PRO A CA 1
ATOM 928 C C . PRO A 1 121 ? -4.583 1.359 0.018 1.00 95.69 121 PRO A C 1
ATOM 930 O O . PRO A 1 121 ? -3.629 1.589 -0.717 1.00 95.69 121 PRO A O 1
ATOM 933 N N . THR A 1 122 ? -4.835 0.124 0.465 1.00 93.69 122 THR A N 1
ATOM 934 C CA . THR A 1 122 ? -3.964 -1.032 0.205 1.00 93.69 122 THR A CA 1
ATOM 935 C C . THR A 1 122 ? -3.899 -1.402 -1.276 1.00 93.69 122 THR A C 1
ATOM 937 O O . THR A 1 122 ? -2.810 -1.654 -1.786 1.00 93.69 122 THR A O 1
ATOM 940 N N . TYR A 1 123 ? -5.030 -1.360 -1.988 1.00 95.31 123 TYR A N 1
ATOM 941 C CA . TYR A 1 123 ? -5.066 -1.586 -3.437 1.00 95.31 123 TYR A CA 1
ATOM 942 C C . TYR A 1 123 ? -4.299 -0.502 -4.191 1.00 95.31 123 TYR A C 1
ATOM 944 O O . TYR A 1 123 ? -3.430 -0.805 -5.006 1.00 95.31 123 TYR A O 1
ATOM 952 N N . TRP A 1 124 ? -4.584 0.765 -3.881 1.00 96.62 124 TRP A N 1
ATOM 953 C CA . TRP A 1 124 ? -3.977 1.909 -4.560 1.00 96.62 124 TRP A CA 1
ATOM 954 C C . TRP A 1 124 ? -2.474 2.035 -4.290 1.00 96.62 124 TRP A C 1
ATOM 956 O O . TRP A 1 124 ? -1.735 2.477 -5.165 1.00 96.62 124 TRP A O 1
ATOM 966 N N . SER A 1 125 ? -2.010 1.579 -3.124 1.00 94.19 125 SER A N 1
ATOM 967 C CA . SER A 1 125 ? -0.583 1.428 -2.832 1.00 94.19 125 SER A CA 1
ATOM 968 C C . SER A 1 125 ? 0.083 0.455 -3.808 1.00 94.19 125 SER A C 1
ATOM 970 O O . SER A 1 125 ? 1.042 0.823 -4.481 1.00 94.19 125 SER A O 1
ATOM 972 N N . GLY A 1 126 ? -0.458 -0.763 -3.944 1.00 92.94 126 GLY A N 1
ATOM 973 C CA . GLY A 1 126 ? 0.068 -1.750 -4.894 1.00 92.94 126 GLY A CA 1
ATOM 974 C C . GLY A 1 126 ? -0.054 -1.300 -6.353 1.00 92.94 126 GLY A C 1
ATOM 975 O O . GLY A 1 126 ? 0.844 -1.555 -7.151 1.00 92.94 126 GLY A O 1
ATOM 976 N N . HIS A 1 127 ? -1.128 -0.5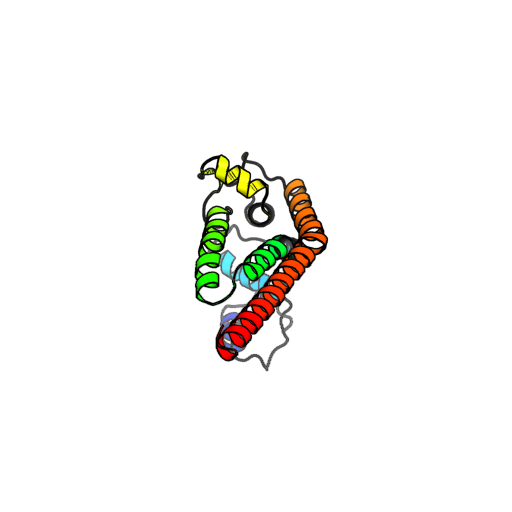79 -6.685 1.00 95.25 127 HIS A N 1
ATOM 977 C CA . HIS A 1 127 ? -1.351 0.005 -8.006 1.00 95.25 127 HIS A CA 1
ATOM 978 C C . HIS A 1 127 ? -0.224 0.963 -8.410 1.00 95.25 127 HIS A C 1
ATOM 980 O O . HIS A 1 127 ? 0.284 0.869 -9.524 1.00 95.25 127 HIS A O 1
ATOM 986 N N . LEU A 1 128 ? 0.200 1.864 -7.512 1.00 94.81 12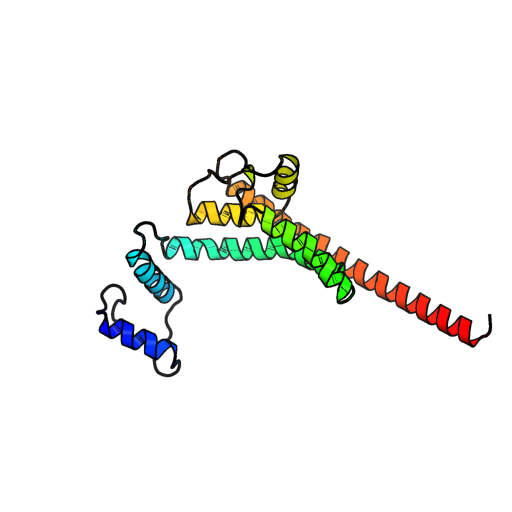8 LEU A N 1
ATOM 987 C CA . LEU A 1 128 ? 1.314 2.779 -7.787 1.00 94.81 128 LEU A CA 1
ATOM 988 C C . LEU A 1 128 ? 2.636 2.034 -7.970 1.00 94.81 128 LEU A C 1
ATOM 990 O O . LEU A 1 128 ? 3.392 2.374 -8.873 1.00 94.81 128 LEU A O 1
ATOM 994 N N . THR A 1 129 ? 2.902 1.005 -7.162 1.00 90.88 129 THR A N 1
ATOM 995 C CA . THR A 1 129 ? 4.126 0.203 -7.294 1.00 90.88 129 THR A CA 1
ATOM 996 C C . THR A 1 129 ? 4.169 -0.553 -8.621 1.00 90.88 129 THR A C 1
ATOM 998 O O . THR A 1 129 ? 5.190 -0.520 -9.299 1.00 90.88 129 THR A O 1
ATOM 1001 N N . ARG A 1 130 ? 3.067 -1.192 -9.037 1.00 91.94 130 ARG A N 1
ATOM 1002 C CA . ARG A 1 130 ? 3.006 -1.883 -10.337 1.00 91.94 130 ARG A CA 1
ATOM 1003 C C . ARG A 1 130 ? 3.077 -0.910 -11.506 1.00 91.94 130 ARG A C 1
ATOM 1005 O O . ARG A 1 130 ? 3.768 -1.190 -12.479 1.00 91.94 130 ARG A O 1
ATOM 1012 N N . TRP A 1 131 ? 2.432 0.247 -11.391 1.00 93.62 131 TRP A N 1
ATOM 1013 C CA . TRP A 1 131 ? 2.537 1.299 -12.397 1.00 93.62 131 TRP A CA 1
ATOM 1014 C C . TRP A 1 131 ? 3.978 1.804 -12.557 1.00 93.62 131 TRP A C 1
ATOM 1016 O O . TRP A 1 131 ? 4.432 1.965 -13.684 1.00 93.62 131 TRP A O 1
ATOM 1026 N N . ALA A 1 132 ? 4.690 2.026 -11.448 1.00 91.88 132 ALA A N 1
ATOM 1027 C CA . ALA A 1 132 ? 6.037 2.593 -11.459 1.00 91.88 132 ALA A CA 1
ATOM 1028 C C . ALA A 1 132 ? 7.139 1.579 -11.809 1.00 91.88 132 ALA A C 1
ATOM 1030 O O . ALA A 1 132 ? 8.128 1.963 -12.421 1.00 91.88 132 ALA A O 1
ATOM 1031 N N . LEU A 1 133 ? 6.991 0.308 -11.411 1.00 88.94 133 LEU A N 1
ATOM 1032 C CA . LEU A 1 133 ? 8.066 -0.691 -11.516 1.00 88.94 133 LEU A CA 1
ATOM 1033 C C . LEU A 1 133 ? 7.797 -1.825 -12.513 1.00 88.94 133 LEU A C 1
ATOM 1035 O O . LEU A 1 133 ? 8.748 -2.465 -12.946 1.00 88.94 133 LEU A O 1
ATOM 1039 N N . VAL A 1 134 ? 6.533 -2.120 -12.838 1.00 89.19 134 VAL A N 1
ATOM 1040 C CA . VAL A 1 134 ? 6.166 -3.305 -13.643 1.00 89.19 134 VAL A CA 1
ATOM 1041 C C . VAL A 1 134 ? 5.653 -2.913 -15.026 1.00 89.19 134 VAL A C 1
ATOM 1043 O O . VAL A 1 134 ? 6.027 -3.529 -16.017 1.00 89.19 134 VAL A O 1
ATOM 1046 N N . GLY A 1 135 ? 4.782 -1.908 -15.117 1.00 88.88 135 GLY A N 1
ATOM 1047 C CA . GLY A 1 135 ? 4.261 -1.413 -16.396 1.00 88.88 135 GLY A CA 1
ATOM 1048 C C . GLY A 1 135 ? 3.252 -2.329 -17.109 1.00 88.88 135 GLY A C 1
ATOM 1049 O O . GLY A 1 135 ? 2.649 -1.892 -18.087 1.00 88.88 135 GLY A O 1
ATOM 1050 N N . ASP A 1 136 ? 2.988 -3.540 -16.603 1.00 90.69 136 ASP A N 1
ATOM 1051 C CA . ASP A 1 136 ? 1.925 -4.431 -17.092 1.00 90.69 136 ASP A CA 1
ATOM 1052 C C . ASP A 1 136 ? 0.614 -4.249 -16.290 1.00 90.69 136 ASP A C 1
ATOM 1054 O O . ASP A 1 136 ? 0.574 -4.558 -15.093 1.00 90.69 136 ASP A O 1
ATOM 1058 N N . PRO A 1 137 ? -0.480 -3.763 -16.914 1.00 93.44 137 PRO A N 1
ATOM 1059 C CA . PRO A 1 137 ? -1.756 -3.538 -16.243 1.00 93.44 137 PRO A CA 1
ATOM 1060 C C . PRO A 1 137 ? -2.634 -4.797 -16.138 1.00 93.44 137 PRO A C 1
ATOM 1062 O O . PRO A 1 137 ? -3.789 -4.684 -15.722 1.00 93.44 137 PRO A O 1
ATOM 1065 N N . SER A 1 138 ? -2.143 -5.984 -16.509 1.00 92.38 138 SER A N 1
ATOM 1066 C CA . SER A 1 138 ? -2.918 -7.237 -16.495 1.00 92.38 138 SER A CA 1
ATOM 1067 C C . SER A 1 138 ? -3.531 -7.580 -15.127 1.00 92.38 138 SER A C 1
ATOM 1069 O O . SER A 1 138 ? -4.583 -8.217 -15.053 1.00 92.38 138 SER A O 1
ATOM 1071 N N . TRP A 1 139 ? -2.919 -7.113 -14.034 1.00 92.38 139 TRP A N 1
ATOM 1072 C CA . TRP A 1 139 ? -3.405 -7.311 -12.662 1.00 92.38 139 TRP A CA 1
ATOM 1073 C C . TRP A 1 139 ? -4.375 -6.220 -12.187 1.00 92.38 139 TRP A C 1
ATOM 1075 O O . TRP A 1 139 ? -4.894 -6.307 -11.071 1.00 92.38 139 TRP A O 1
ATOM 1085 N N . GLU A 1 140 ? -4.630 -5.193 -12.998 1.00 94.06 140 GLU A N 1
ATOM 1086 C CA . GLU A 1 140 ? -5.396 -4.018 -12.594 1.00 94.06 140 GLU A CA 1
ATOM 1087 C C . GLU A 1 140 ? -6.892 -4.154 -12.852 1.00 94.06 140 GLU A C 1
ATOM 1089 O O . GLU A 1 140 ? -7.352 -4.668 -13.876 1.00 94.06 140 GLU A O 1
ATOM 1094 N N . ILE A 1 141 ? -7.687 -3.610 -11.929 1.00 92.81 141 ILE A N 1
ATOM 1095 C CA . ILE A 1 141 ? -9.142 -3.597 -12.068 1.00 92.81 141 ILE A CA 1
ATOM 1096 C C . ILE A 1 141 ? -9.509 -2.693 -13.250 1.00 92.81 141 ILE A C 1
ATOM 1098 O O . ILE A 1 141 ? -9.379 -1.470 -13.189 1.00 92.81 141 ILE A O 1
ATOM 1102 N N . GLY A 1 142 ? -10.001 -3.306 -14.327 1.00 91.31 142 GLY A N 1
ATOM 1103 C CA . GLY A 1 142 ? -10.310 -2.619 -15.582 1.00 91.31 142 GLY A CA 1
ATOM 1104 C C . GLY A 1 142 ? -9.145 -2.542 -16.574 1.00 91.31 142 GLY A C 1
ATOM 1105 O O . GLY A 1 142 ? -9.277 -1.827 -17.562 1.00 91.31 142 GLY A O 1
ATOM 1106 N N . GLY A 1 143 ? -8.038 -3.255 -16.330 1.00 93.12 143 GLY A N 1
ATOM 1107 C CA . GLY A 1 143 ? -6.959 -3.464 -17.303 1.00 93.12 143 GLY A CA 1
ATOM 1108 C C . GLY A 1 143 ? -6.149 -2.218 -17.660 1.00 93.12 143 GLY A C 1
ATOM 1109 O O . GLY A 1 143 ? -5.554 -2.164 -18.731 1.00 93.12 143 GLY A O 1
ATOM 1110 N N . ALA A 1 144 ? -6.149 -1.191 -16.804 1.00 94.50 144 ALA A N 1
ATOM 1111 C CA . ALA A 1 144 ? -5.425 0.049 -17.061 1.00 94.50 144 ALA A CA 1
ATOM 1112 C C . ALA A 1 144 ? -4.918 0.705 -15.775 1.00 94.50 144 ALA A C 1
ATOM 1114 O O . ALA A 1 144 ? -5.617 0.745 -14.756 1.00 94.50 144 ALA A O 1
ATOM 1115 N N . PHE A 1 145 ? -3.735 1.317 -15.859 1.00 96.38 145 PHE A N 1
ATOM 1116 C CA . PHE A 1 145 ? -3.212 2.151 -14.786 1.00 96.38 145 PHE A CA 1
ATOM 1117 C C . PHE A 1 145 ? -3.935 3.496 -14.703 1.00 96.38 145 PHE A C 1
ATOM 1119 O O . PHE A 1 145 ? -4.229 4.156 -15.700 1.00 96.38 145 PHE A O 1
ATOM 1126 N N . ARG A 1 146 ? -4.211 3.922 -13.474 1.00 96.06 146 ARG A N 1
ATOM 1127 C CA . ARG A 1 146 ? -4.886 5.168 -13.109 1.00 96.06 146 ARG A CA 1
ATOM 1128 C C . ARG A 1 146 ? -4.122 5.851 -11.965 1.00 96.06 146 ARG A C 1
ATOM 1130 O O . ARG A 1 146 ? -4.701 6.079 -10.899 1.00 96.06 146 ARG A O 1
ATOM 1137 N N . PRO A 1 147 ? -2.848 6.241 -12.168 1.00 95.38 147 PRO A N 1
ATOM 1138 C CA . PRO A 1 147 ? -2.002 6.786 -11.102 1.00 95.38 147 PRO A CA 1
ATOM 1139 C C . PRO A 1 147 ? -2.589 8.059 -10.478 1.00 95.38 147 PRO A C 1
ATOM 1141 O O . PRO A 1 147 ? -2.519 8.247 -9.268 1.00 95.38 147 PRO A O 1
ATOM 1144 N N . LYS A 1 148 ? -3.269 8.899 -11.272 1.00 97.25 148 LYS A N 1
ATOM 1145 C CA . LYS A 1 148 ? -3.966 10.092 -10.763 1.00 97.25 148 LYS A CA 1
ATOM 1146 C C . LYS A 1 148 ? -5.055 9.737 -9.745 1.00 97.25 148 LYS A C 1
ATOM 1148 O O . LYS A 1 148 ? -5.145 10.390 -8.714 1.00 97.25 148 LYS A O 1
ATOM 1153 N N . ALA A 1 149 ? -5.849 8.698 -10.015 1.00 96.62 149 ALA A N 1
ATOM 1154 C CA . ALA A 1 149 ? -6.884 8.232 -9.092 1.00 96.62 149 ALA A CA 1
ATOM 1155 C C . ALA A 1 149 ? -6.275 7.579 -7.841 1.00 96.62 149 ALA A C 1
ATOM 1157 O O . ALA A 1 149 ? -6.773 7.772 -6.737 1.00 96.62 149 ALA A O 1
ATOM 1158 N N . ALA A 1 150 ? -5.165 6.856 -7.998 1.00 96.88 150 ALA A N 1
ATOM 1159 C CA . ALA A 1 150 ? -4.439 6.294 -6.865 1.00 96.88 150 ALA A CA 1
ATOM 1160 C C . ALA A 1 150 ? -3.960 7.394 -5.908 1.00 96.88 150 ALA A C 1
ATOM 1162 O O . ALA A 1 150 ? -4.230 7.339 -4.709 1.00 96.88 150 ALA A O 1
ATOM 1163 N N . LEU A 1 151 ? -3.321 8.436 -6.446 1.00 97.50 151 LEU A N 1
ATOM 1164 C CA . LEU A 1 151 ? -2.841 9.572 -5.662 1.00 97.50 151 LEU A CA 1
ATOM 1165 C C . LEU A 1 151 ? -3.984 10.301 -4.950 1.00 97.50 151 LEU A C 1
ATOM 1167 O O . LEU A 1 151 ? -3.853 10.605 -3.765 1.00 97.50 151 LEU A O 1
ATOM 1171 N N . THR A 1 152 ? -5.114 10.548 -5.624 1.00 97.38 152 THR A N 1
ATOM 1172 C CA . THR A 1 152 ? -6.256 11.213 -4.979 1.00 97.38 152 THR A CA 1
ATOM 1173 C C . THR A 1 152 ? -6.800 10.383 -3.826 1.00 97.38 152 THR A C 1
ATOM 1175 O O . THR A 1 152 ? -6.962 10.919 -2.732 1.00 97.38 152 THR A O 1
ATOM 1178 N N . VAL A 1 153 ? -7.008 9.078 -4.018 1.00 97.56 153 VAL A N 1
ATOM 1179 C CA . VAL A 1 153 ? -7.532 8.204 -2.961 1.00 97.56 153 VAL A CA 1
ATOM 1180 C C . VAL A 1 153 ? -6.571 8.124 -1.773 1.00 97.56 153 VAL A C 1
ATOM 1182 O O . VAL A 1 153 ? -7.016 8.241 -0.630 1.00 97.56 153 VAL A O 1
ATOM 1185 N N . LEU A 1 154 ? -5.264 7.979 -2.006 1.00 97.62 154 LEU A N 1
ATOM 1186 C CA . LEU A 1 154 ? -4.273 7.905 -0.926 1.00 97.62 154 LEU A CA 1
ATOM 1187 C C . LEU A 1 154 ? -4.143 9.227 -0.157 1.00 97.62 154 LEU A C 1
ATOM 1189 O O . LEU A 1 154 ? -4.064 9.220 1.074 1.00 97.62 154 LEU A O 1
ATOM 1193 N N . VAL A 1 155 ? -4.175 10.370 -0.849 1.00 97.88 155 VAL A N 1
ATOM 1194 C CA . VAL A 1 155 ? -4.197 11.691 -0.199 1.00 97.88 155 VAL A CA 1
ATOM 1195 C C . VAL A 1 155 ? -5.477 11.863 0.616 1.00 97.88 155 VAL A C 1
ATOM 1197 O O . VAL A 1 155 ? -5.409 12.280 1.773 1.00 97.88 155 VAL A O 1
ATOM 1200 N N . THR A 1 156 ? -6.638 11.489 0.071 1.00 97.31 156 THR A N 1
ATOM 1201 C CA . THR A 1 156 ? -7.907 11.525 0.807 1.00 97.31 156 THR A CA 1
ATOM 1202 C C . THR A 1 156 ? -7.840 10.660 2.063 1.00 97.31 156 THR A C 1
ATOM 1204 O O . THR A 1 156 ? -8.181 11.147 3.139 1.00 97.31 156 THR A O 1
ATOM 1207 N N . TRP A 1 157 ? -7.345 9.424 1.969 1.00 97.44 157 TRP A N 1
ATOM 1208 C CA . TRP A 1 157 ? -7.164 8.544 3.128 1.00 97.44 157 TRP A CA 1
ATOM 1209 C C . TRP A 1 157 ? -6.206 9.122 4.162 1.00 97.44 157 TRP A C 1
ATOM 1211 O O . TRP A 1 157 ? -6.500 9.076 5.353 1.00 97.44 157 TRP A O 1
ATOM 1221 N N . THR A 1 158 ? -5.103 9.719 3.724 1.00 97.50 158 THR A N 1
ATOM 1222 C CA . THR A 1 158 ? -4.142 10.373 4.617 1.00 97.50 158 THR A CA 1
ATOM 1223 C C . THR A 1 158 ? -4.806 11.520 5.380 1.00 97.50 158 THR A C 1
ATOM 1225 O O . THR A 1 158 ? -4.774 11.557 6.610 1.00 97.50 158 THR A O 1
ATOM 1228 N N . VAL A 1 159 ? -5.466 12.438 4.670 1.00 96.88 159 VAL A N 1
ATOM 1229 C CA . VAL A 1 159 ? -6.069 13.637 5.269 1.00 96.88 159 VAL A CA 1
ATOM 1230 C C . VAL A 1 159 ? -7.264 13.274 6.145 1.00 96.88 159 VAL A C 1
ATOM 1232 O O . VAL A 1 159 ? -7.299 13.639 7.318 1.00 96.88 159 VAL A O 1
ATOM 1235 N N . VAL A 1 160 ? -8.241 12.542 5.610 1.00 95.25 160 VAL A N 1
ATOM 1236 C CA . VAL A 1 160 ? -9.465 12.159 6.335 1.00 95.25 160 VAL A CA 1
ATOM 1237 C C . VAL A 1 160 ? -9.127 11.203 7.477 1.00 95.25 160 VAL A C 1
ATOM 1239 O O . VAL A 1 160 ? -9.605 11.362 8.602 1.00 95.25 160 VAL A O 1
ATOM 1242 N N . GLY A 1 161 ? -8.262 10.234 7.210 1.00 93.00 161 GLY A N 1
ATOM 1243 C CA . GLY A 1 161 ? -7.850 9.220 8.161 1.00 93.00 161 GLY A CA 1
ATOM 1244 C C . GLY A 1 161 ? -7.100 9.779 9.362 1.00 93.00 161 GLY A C 1
ATOM 1245 O O . GLY A 1 161 ? -7.486 9.517 10.500 1.00 93.00 161 GLY A O 1
ATOM 1246 N N . LEU A 1 162 ? -6.062 10.585 9.134 1.00 92.56 162 LEU A N 1
ATOM 1247 C CA . LEU A 1 162 ? -5.249 11.123 10.226 1.00 92.56 162 LEU A CA 1
ATOM 1248 C C . LEU A 1 162 ? -5.919 12.304 10.932 1.00 92.56 162 LEU A C 1
ATOM 1250 O O . LEU A 1 162 ? -5.782 12.443 12.146 1.00 92.56 162 LEU A O 1
ATOM 1254 N N . ARG A 1 163 ? -6.673 13.143 10.213 1.00 93.69 163 ARG A N 1
ATOM 1255 C CA . ARG A 1 163 ? -7.306 14.329 10.811 1.00 93.69 163 ARG A CA 1
ATOM 1256 C C . ARG A 1 163 ? -8.625 14.018 11.512 1.00 93.69 163 ARG A C 1
ATOM 1258 O O . ARG A 1 163 ? -8.925 14.652 12.520 1.00 93.69 163 ARG A O 1
ATOM 1265 N N . LEU A 1 164 ? -9.426 13.091 10.983 1.00 91.56 164 LEU A N 1
ATOM 1266 C CA . LEU A 1 164 ? -10.793 12.849 11.464 1.00 91.56 164 LEU A CA 1
ATOM 1267 C C . LEU A 1 164 ? -10.934 11.481 12.141 1.00 91.56 164 LEU A C 1
ATOM 1269 O O . LEU A 1 164 ? -11.391 11.399 13.284 1.00 91.56 164 LEU A O 1
ATOM 1273 N N . LEU A 1 165 ? -10.530 10.402 11.468 1.00 88.06 165 LEU A N 1
ATOM 1274 C CA . LEU A 1 165 ? -10.727 9.038 11.979 1.00 88.06 165 LEU A CA 1
ATOM 1275 C C . LEU A 1 165 ? -9.812 8.726 13.170 1.00 88.06 165 LEU A C 1
ATOM 1277 O O . LEU A 1 165 ? -10.288 8.249 14.197 1.00 88.06 165 LEU A O 1
ATOM 1281 N N . ALA A 1 166 ? -8.519 9.038 13.087 1.00 90.06 166 ALA A N 1
ATOM 1282 C CA . ALA A 1 166 ? -7.568 8.698 14.143 1.00 90.06 166 ALA A CA 1
ATOM 1283 C C . ALA A 1 166 ? -7.918 9.338 15.506 1.00 90.06 166 ALA A C 1
ATOM 1285 O O . ALA A 1 166 ? -8.057 8.595 16.483 1.00 90.06 166 ALA A O 1
ATOM 1286 N N . PRO A 1 167 ? -8.175 10.660 15.623 1.00 89.69 167 PRO A N 1
ATOM 1287 C CA . PRO A 1 167 ? -8.518 11.260 16.912 1.00 89.69 167 PRO A CA 1
ATOM 1288 C C . PRO A 1 167 ? -9.836 10.727 17.478 1.00 89.69 167 PRO A C 1
ATOM 1290 O O . PRO A 1 167 ? -9.972 10.567 18.691 1.00 89.69 167 PRO A O 1
ATOM 1293 N N . THR A 1 168 ? -10.820 10.446 16.618 1.00 91.31 168 THR A N 1
ATOM 1294 C CA . THR A 1 168 ? -12.131 9.950 17.057 1.00 91.31 168 THR A CA 1
ATOM 1295 C C . THR A 1 168 ? -12.056 8.513 17.565 1.00 91.31 168 THR A C 1
ATOM 1297 O O . THR A 1 168 ? -12.616 8.224 18.626 1.00 91.31 168 THR A O 1
ATOM 1300 N N . LEU A 1 169 ? -11.329 7.630 16.875 1.00 90.62 169 LEU A N 1
ATOM 1301 C CA . LEU A 1 169 ? -11.101 6.244 17.294 1.00 90.62 169 LEU A CA 1
ATOM 1302 C C . LEU A 1 169 ? -10.340 6.174 18.619 1.00 90.62 169 LEU A C 1
ATOM 1304 O O . LEU A 1 169 ? -10.791 5.506 19.551 1.00 90.62 169 LEU A O 1
ATOM 1308 N N . VAL A 1 170 ? -9.255 6.940 18.743 1.00 89.94 170 VAL A N 1
ATOM 1309 C CA . VAL A 1 170 ? -8.436 6.983 19.960 1.00 89.94 170 VAL A CA 1
ATOM 1310 C C . VAL A 1 170 ? -9.251 7.504 21.149 1.00 89.94 170 VAL A C 1
ATOM 1312 O O . VAL A 1 170 ? -9.316 6.846 22.190 1.00 89.94 170 VAL A O 1
ATOM 1315 N N . ARG A 1 171 ? -9.968 8.628 20.993 1.00 90.00 171 ARG A N 1
ATOM 1316 C CA . ARG A 1 171 ? -10.839 9.181 22.053 1.00 90.00 171 ARG A CA 1
ATOM 1317 C C . ARG A 1 171 ? -11.924 8.196 22.487 1.00 90.00 171 ARG A C 1
ATOM 1319 O O . ARG A 1 171 ? -12.210 8.084 23.680 1.00 90.00 171 ARG A O 1
ATOM 1326 N N . ARG A 1 172 ? -12.542 7.488 21.535 1.00 87.75 172 ARG A N 1
ATOM 1327 C CA . ARG A 1 172 ? -13.546 6.454 21.831 1.00 87.75 172 ARG A CA 1
ATOM 1328 C C . ARG A 1 172 ? -12.936 5.276 22.578 1.00 87.75 172 ARG A C 1
ATOM 1330 O O . ARG A 1 172 ? -13.574 4.769 23.498 1.00 87.75 172 ARG A O 1
ATOM 1337 N N . SER A 1 173 ? -11.722 4.869 22.215 1.00 86.62 173 SER A N 1
ATOM 1338 C CA . SER A 1 173 ? -11.042 3.758 22.875 1.00 86.62 173 SER A CA 1
ATOM 1339 C C . SER A 1 173 ? -10.787 4.058 24.355 1.00 86.62 173 SER A C 1
ATOM 1341 O O . SER A 1 173 ? -11.208 3.273 25.209 1.00 86.62 173 SER A O 1
ATOM 1343 N N . PHE A 1 174 ? -10.238 5.240 24.665 1.00 85.62 174 PHE A N 1
ATOM 1344 C CA . PHE A 1 174 ? -9.988 5.683 26.044 1.00 85.62 174 PHE A CA 1
ATOM 1345 C C . PHE A 1 174 ? -11.266 5.846 26.877 1.00 85.62 174 PHE A C 1
ATOM 1347 O O . PHE A 1 174 ? -11.304 5.419 28.029 1.00 85.62 174 PHE A O 1
ATOM 1354 N N . ARG A 1 175 ? -12.342 6.408 26.308 1.00 83.31 175 ARG A N 1
ATOM 1355 C CA . ARG A 1 175 ? -13.626 6.548 27.028 1.00 83.31 175 ARG A CA 1
ATOM 1356 C C . ARG A 1 175 ? -14.225 5.205 27.451 1.00 83.31 175 ARG A C 1
ATOM 1358 O O . ARG A 1 175 ? -14.883 5.126 28.483 1.00 83.31 175 ARG A O 1
ATOM 1365 N N . ARG A 1 176 ? -14.018 4.144 26.665 1.00 72.75 176 ARG A N 1
ATOM 1366 C CA . ARG A 1 176 ? -14.478 2.797 27.036 1.00 72.75 176 ARG A CA 1
ATOM 1367 C C . ARG A 1 176 ? -13.672 2.217 28.200 1.00 72.75 176 ARG A C 1
ATOM 1369 O O . ARG A 1 176 ? -14.266 1.578 29.062 1.00 72.75 176 ARG A O 1
ATOM 1376 N N . GLU A 1 177 ? -12.366 2.485 28.263 1.00 73.19 177 GLU A N 1
ATOM 1377 C CA . GLU A 1 177 ? -11.522 2.073 29.396 1.00 73.19 177 GLU A CA 1
ATOM 1378 C C . GLU A 1 177 ? -11.948 2.749 30.702 1.00 73.19 177 GLU A C 1
ATOM 1380 O O . GLU A 1 177 ? -12.077 2.086 31.731 1.00 73.19 177 GLU A O 1
ATOM 1385 N N . SER A 1 178 ? -12.239 4.053 30.663 1.00 74.94 178 SER A N 1
ATOM 1386 C CA . SER A 1 178 ? -12.644 4.785 31.867 1.00 74.94 178 SER A CA 1
ATOM 1387 C C . SER A 1 178 ? -13.988 4.300 32.419 1.00 74.94 178 SER A C 1
ATOM 1389 O O . SER A 1 178 ? -14.113 4.107 33.625 1.00 74.94 178 SER A O 1
ATOM 1391 N N . ILE A 1 179 ? -14.977 4.036 31.555 1.00 76.25 179 ILE A N 1
ATOM 1392 C CA . ILE A 1 179 ? -16.281 3.492 31.978 1.00 76.25 179 ILE A CA 1
ATOM 1393 C C . ILE A 1 179 ? -16.127 2.068 32.530 1.00 76.25 179 ILE A C 1
ATOM 1395 O O . ILE A 1 179 ? -16.682 1.759 33.582 1.00 76.25 179 ILE A O 1
ATOM 1399 N N . GLY A 1 180 ? -15.345 1.211 31.864 1.00 75.88 180 GLY A N 1
ATOM 1400 C CA . GLY A 1 180 ? -15.098 -0.156 32.328 1.00 75.88 180 GLY A CA 1
ATOM 1401 C C . GLY A 1 180 ? -14.391 -0.209 33.685 1.00 75.88 180 GLY A C 1
ATOM 1402 O O . GLY A 1 180 ? -14.742 -1.033 34.527 1.00 75.88 180 GLY A O 1
ATOM 1403 N N . ASN A 1 181 ? -13.435 0.692 33.930 1.00 78.12 181 ASN A N 1
ATOM 1404 C CA . ASN A 1 181 ? -12.754 0.804 35.222 1.00 78.12 181 ASN A CA 1
ATOM 1405 C C . ASN A 1 181 ? -13.697 1.256 36.339 1.00 78.12 181 ASN A C 1
ATOM 1407 O O . ASN A 1 181 ? -13.702 0.642 37.404 1.00 78.12 181 ASN A O 1
ATOM 1411 N N . LEU A 1 182 ? -14.523 2.275 36.088 1.00 80.69 182 LEU A N 1
ATOM 1412 C CA . LEU A 1 182 ? -15.499 2.754 37.068 1.00 80.69 182 LEU A CA 1
ATOM 1413 C C . LEU A 1 182 ? -16.539 1.680 37.404 1.00 80.69 182 LEU A C 1
ATOM 1415 O O . LEU A 1 182 ? -16.814 1.456 38.580 1.00 80.69 182 LEU A O 1
ATOM 1419 N N . ALA A 1 183 ? -17.053 0.964 36.400 1.00 82.94 183 ALA A N 1
ATOM 1420 C CA . ALA A 1 183 ? -17.986 -0.140 36.616 1.00 82.94 183 ALA A CA 1
ATOM 1421 C C . ALA A 1 183 ? -17.362 -1.264 37.465 1.00 82.94 183 ALA A C 1
ATOM 1423 O O . ALA A 1 183 ? -18.001 -1.758 38.392 1.00 82.94 183 ALA A O 1
ATOM 1424 N N . ARG A 1 184 ? -16.094 -1.623 37.203 1.00 83.81 184 ARG A N 1
ATOM 1425 C CA . ARG A 1 184 ? -15.349 -2.612 38.001 1.00 83.81 184 ARG A CA 1
ATOM 1426 C C . ARG A 1 184 ? -15.146 -2.163 39.448 1.00 83.81 184 ARG A C 1
ATOM 1428 O O . ARG A 1 184 ? -15.365 -2.952 40.365 1.00 83.81 184 ARG A O 1
ATOM 1435 N N . MET A 1 185 ? -14.766 -0.903 39.658 1.00 83.12 185 MET A N 1
ATOM 1436 C CA . MET A 1 185 ? -14.615 -0.333 41.000 1.00 83.12 185 MET A CA 1
ATOM 1437 C C . MET A 1 185 ? -15.942 -0.350 41.760 1.00 83.12 185 MET A C 1
ATOM 1439 O O . MET A 1 185 ? -15.985 -0.828 42.888 1.00 83.12 185 MET A O 1
ATOM 1443 N N . GLN A 1 186 ? -17.038 0.071 41.124 1.00 87.44 186 GLN A N 1
ATOM 1444 C CA . GLN A 1 186 ? -18.373 0.036 41.726 1.00 87.44 186 GLN A CA 1
ATOM 1445 C C . GLN A 1 186 ? -18.811 -1.388 42.085 1.00 87.44 186 GLN A C 1
ATOM 1447 O O . GLN A 1 186 ? -19.322 -1.600 43.183 1.00 87.44 186 GLN A O 1
ATOM 1452 N N . SER A 1 187 ? -18.583 -2.374 41.209 1.00 83.19 187 SER A N 1
ATOM 1453 C CA . SER A 1 187 ? -18.878 -3.777 41.530 1.00 83.19 187 SER A CA 1
ATOM 1454 C C . SER A 1 187 ? -18.038 -4.303 42.696 1.00 83.19 187 SER A C 1
ATOM 1456 O O . SER A 1 187 ? -18.570 -5.003 43.554 1.00 83.19 187 SER A O 1
ATOM 1458 N N . ALA A 1 188 ? -16.759 -3.920 42.777 1.00 84.62 188 ALA A N 1
ATOM 1459 C CA . ALA A 1 188 ? -15.887 -4.316 43.879 1.00 84.62 188 ALA A CA 1
ATOM 1460 C C . ALA A 1 188 ? -16.353 -3.703 45.209 1.00 84.62 188 ALA A C 1
ATOM 1462 O O . ALA A 1 188 ? -16.489 -4.422 46.198 1.00 84.62 188 ALA A O 1
ATOM 1463 N N . THR A 1 189 ? -16.688 -2.409 45.228 1.00 83.81 189 THR A N 1
ATOM 1464 C CA . THR A 1 189 ? -17.246 -1.747 46.417 1.00 83.81 189 THR A CA 1
ATOM 1465 C C . THR A 1 189 ? -18.566 -2.381 46.852 1.00 83.81 189 THR A C 1
ATOM 1467 O O . THR A 1 189 ? -18.749 -2.609 48.042 1.00 83.81 189 THR A O 1
ATOM 1470 N N . ARG A 1 190 ? -19.456 -2.725 45.910 1.00 83.50 190 ARG A N 1
ATOM 1471 C CA . ARG A 1 190 ? -20.738 -3.385 46.212 1.00 83.50 190 ARG A CA 1
ATOM 1472 C C . ARG A 1 190 ? -20.534 -4.761 46.857 1.00 83.50 190 ARG A C 1
ATOM 1474 O O . ARG A 1 190 ? -21.140 -5.049 47.880 1.00 83.50 190 ARG A O 1
ATOM 1481 N N . SER A 1 191 ? -19.583 -5.543 46.341 1.00 85.44 191 SER A N 1
ATOM 1482 C CA . SER A 1 191 ? -19.231 -6.848 46.918 1.00 85.44 191 SER A CA 1
ATOM 1483 C C . SER A 1 191 ? -18.622 -6.766 48.326 1.00 85.44 191 SER A C 1
ATOM 1485 O O . SER A 1 191 ? -18.815 -7.677 49.123 1.00 85.44 191 SER A O 1
ATOM 1487 N N . GLN A 1 192 ? -17.921 -5.674 48.662 1.00 80.81 192 GLN A N 1
ATOM 1488 C CA . GLN A 1 192 ? -17.364 -5.454 50.004 1.00 80.81 192 GLN A CA 1
ATOM 1489 C C . GLN A 1 192 ? -18.406 -4.971 51.017 1.00 80.81 192 GLN A C 1
ATOM 1491 O O . GLN A 1 192 ? -18.253 -5.225 52.209 1.00 80.81 192 GLN A O 1
ATOM 1496 N N . THR A 1 193 ? -19.459 -4.285 50.568 1.00 81.50 193 THR A N 1
ATOM 1497 C CA . THR A 1 193 ? -20.530 -3.789 51.444 1.00 81.50 193 THR A CA 1
ATOM 1498 C C . THR A 1 193 ? -21.668 -4.791 51.663 1.00 81.50 193 THR A C 1
ATOM 1500 O O . THR A 1 193 ? -22.617 -4.466 52.371 1.00 81.50 193 THR A O 1
ATOM 1503 N N . GLY A 1 194 ? -21.564 -6.020 51.138 1.00 63.22 194 GLY A N 1
ATOM 1504 C CA . GLY A 1 194 ? -22.500 -7.112 51.435 1.00 63.22 194 GLY A CA 1
ATOM 1505 C C . GLY A 1 194 ? -23.893 -6.965 50.809 1.00 63.22 194 GLY A C 1
ATOM 1506 O O . GLY A 1 194 ? -24.842 -7.561 51.313 1.00 63.22 194 GLY A O 1
ATOM 1507 N N . MET A 1 195 ? -24.013 -6.179 49.732 1.00 52.12 195 MET A N 1
ATOM 1508 C CA . MET A 1 195 ? -25.188 -6.117 48.845 1.00 52.12 195 MET A CA 1
ATOM 1509 C C . MET A 1 195 ? -24.891 -6.786 47.506 1.00 52.12 195 MET A C 1
ATOM 1511 O O . MET A 1 195 ? -25.841 -7.338 46.917 1.00 52.12 195 MET A O 1
#

Secondary structure (DSSP, 8-state):
----GGG--HHHHHHHHHHTT-TTSSPPPPHHHHHHHHHHHHTTT-S----HHHHHHHHHHHHHHHHHHHHHHHHHHHH--SHHHHHHHHHHHHHHHIIIIISS-GGGS-HHHHHHHHHSHHHHHHHHHHHHHT--GGGSTTSS--HHHHHHHHHHHHHHIIIIIHHHHHHHHHHHHHHHHHHHHHHHHHHHTT-

Radius of gyration: 24.55 Å; chains: 1; bounding box: 64×27×70 Å

Foldseek 3Di:
DPDQPLPDDPVVVVVVVVCVVVVPDDDDDDPLSVVVVVQSVVCVVDVQFDHSVLVVVCVVLVVLLCLLCVLVVLLLVLQQPDDVSNVVSVVVVVVCLCCLLPPDQVVVDPPVSVVVNLLGLSNLSVLVVCVSRPVFQPSPDVRDRDNVSSSVSSVCSNCCRVPPRNVVSVVVSVVVVVVVVVVVVVVVVVVVVPD

Sequence (195 aa):
MGTDPRRAPASFWTRIGLVQQNWTDHPKWRVKDQLGWIRSIQLTADDNVSTVEEVLECVPFIILSSLAAAPLGIAAACAARGMYSLMVTLLPIMALVATSGAFFPVVALPRWVQLIHLALPTYWSGHLTRWALVGDPSWEIGGAFRPKAALTVLVTWTVVGLRLLAPTLVRRSFRRESIGNLARMQSATRSQTGM

pLDDT: mean 85.47, std 12.14, range [49.09, 97.88]